Protein AF-A0A0K8VK47-F1 (afdb_monomer_lite)

Secondary structure (DSSP, 8-state):
--SSSSS-S-----EEEEHHHHHHHHHHHHHHHHTSSHHHHHHHHHHHHHHHHHHHHHHTHHHHTPPPTTEEEEEHHHHTSS--HHHHHHHHHTT--STTSEEE---HHHHHTS-HHHHHHHHHHHHHH-PPPEEEGGGTEEEEETTGGG-HHHHTT-SGGGHHHHHHHHHHHHHHHHHHHHHHHHHHHHH-HHHHHHHHHHHHHHHHHHHHT-SSHHHHHHHHHHHHHHHHHHHHHHHHHHHHHS-HHHHHHHHHHHHHHHHHHHHHHHHHHHH--SHHHHHHHHHHHHTHHHHHHHHPPPPHHHHHHTT-HHHHHHHHHSS---EEEEPPP------------

Structure (mmCIF, N/CA/C/O backbone):
data_AF-A0A0K8VK47-F1
#
_entry.id   AF-A0A0K8VK47-F1
#
loop_
_atom_site.group_PDB
_atom_site.id
_atom_site.type_symbol
_atom_site.label_atom_id
_atom_site.label_alt_id
_atom_site.label_comp_id
_atom_site.label_asym_id
_atom_site.label_entity_id
_atom_site.label_seq_id
_atom_site.pdbx_PDB_ins_code
_atom_site.Cartn_x
_atom_site.Cartn_y
_atom_site.Cartn_z
_atom_site.occupancy
_atom_site.B_iso_or_equiv
_atom_site.auth_seq_id
_atom_site.auth_comp_id
_atom_site.auth_asym_id
_atom_site.auth_atom_id
_atom_site.pdbx_PDB_model_num
ATOM 1 N N . MET A 1 1 ? -32.064 -39.130 38.350 1.00 37.22 1 MET A N 1
ATOM 2 C CA . MET A 1 1 ? -31.365 -38.131 39.195 1.00 37.22 1 MET A CA 1
ATOM 3 C C . MET A 1 1 ? -30.585 -37.080 38.383 1.00 37.22 1 MET A C 1
ATOM 5 O O . MET A 1 1 ? -29.965 -36.212 38.970 1.00 37.22 1 MET A O 1
ATOM 9 N N . THR A 1 2 ? -30.674 -37.078 37.047 1.00 37.25 2 THR A N 1
ATOM 10 C CA . THR A 1 2 ? -29.895 -36.197 36.145 1.00 37.25 2 THR A CA 1
ATOM 11 C C . THR A 1 2 ? -30.738 -35.207 35.328 1.00 37.25 2 THR A C 1
ATOM 13 O O . THR A 1 2 ? -30.201 -34.491 34.494 1.00 37.25 2 THR A O 1
ATOM 16 N N . ALA A 1 3 ? -32.045 -35.103 35.591 1.00 32.59 3 ALA A N 1
ATOM 17 C CA . ALA A 1 3 ? -32.931 -34.124 34.942 1.00 32.59 3 ALA A CA 1
ATOM 18 C C . ALA A 1 3 ? -33.285 -32.919 35.838 1.00 32.59 3 ALA A C 1
ATOM 20 O O . ALA A 1 3 ? -33.908 -31.974 35.373 1.00 32.59 3 ALA A O 1
ATOM 21 N N . LYS A 1 4 ? -32.869 -32.932 37.115 1.00 30.83 4 LYS A N 1
ATOM 22 C CA . LYS A 1 4 ? -33.203 -31.897 38.114 1.00 30.83 4 LYS A CA 1
ATOM 23 C C . LYS A 1 4 ? -32.077 -30.885 38.380 1.00 30.83 4 LYS A C 1
ATOM 25 O O . LYS A 1 4 ? -32.244 -30.009 39.207 1.00 30.83 4 LYS A O 1
ATOM 30 N N . LEU A 1 5 ? -30.949 -31.007 37.673 1.00 30.08 5 LEU A N 1
ATOM 31 C CA . LEU A 1 5 ? -29.776 -30.123 37.792 1.00 30.08 5 LEU A CA 1
ATOM 32 C C . LEU A 1 5 ? -29.601 -29.182 36.585 1.00 30.08 5 LEU A C 1
ATOM 34 O O . LEU A 1 5 ? -28.647 -28.417 36.533 1.00 30.08 5 LEU A O 1
ATOM 38 N N . LYS A 1 6 ? -30.516 -29.223 35.603 1.00 30.84 6 LYS A N 1
ATOM 39 C CA . LYS A 1 6 ? -30.483 -28.347 34.415 1.00 30.84 6 LYS A CA 1
ATOM 40 C C . LYS A 1 6 ? -31.515 -27.210 34.460 1.00 30.84 6 LYS A C 1
ATOM 42 O O . LYS A 1 6 ? -31.646 -26.487 33.482 1.00 30.84 6 LYS A O 1
ATOM 47 N N . SER A 1 7 ? -32.227 -27.051 35.580 1.00 29.31 7 SER A N 1
ATOM 48 C CA . SER A 1 7 ? -33.209 -25.976 35.806 1.00 29.31 7 SER A CA 1
ATOM 49 C C . SER A 1 7 ? -32.733 -24.890 36.779 1.00 29.31 7 SER A C 1
ATOM 51 O O . SER A 1 7 ? -33.503 -23.996 37.095 1.00 29.31 7 SER A O 1
ATOM 53 N N . GLU A 1 8 ? -31.481 -24.939 37.243 1.00 32.03 8 GLU A N 1
ATOM 54 C CA . GLU A 1 8 ? -30.874 -23.912 38.112 1.00 32.03 8 GLU A CA 1
ATOM 55 C C . GLU A 1 8 ? -29.821 -23.076 37.362 1.00 32.03 8 GLU A C 1
ATOM 57 O O . GLU A 1 8 ? -28.860 -22.573 37.937 1.00 32.03 8 GLU A O 1
ATOM 62 N N . CYS A 1 9 ? -29.990 -22.902 36.048 1.00 35.06 9 CYS A N 1
ATOM 63 C CA . CYS A 1 9 ? -29.218 -21.922 35.285 1.00 35.06 9 CYS A CA 1
ATOM 64 C C . CYS A 1 9 ? -29.954 -20.573 35.294 1.00 35.06 9 CYS A C 1
ATOM 66 O O . CYS A 1 9 ? -30.546 -20.160 34.308 1.00 35.06 9 CYS A O 1
ATOM 68 N N . ASN A 1 10 ? -29.928 -19.936 36.466 1.00 39.47 10 ASN A N 1
ATOM 69 C CA . ASN A 1 10 ? -29.765 -18.494 36.638 1.00 39.47 10 ASN A CA 1
ATOM 70 C C . ASN A 1 10 ? -30.602 -17.577 35.712 1.00 39.47 10 ASN A C 1
ATOM 72 O O . ASN A 1 10 ? -30.051 -16.776 34.958 1.00 39.47 10 ASN A O 1
ATOM 76 N N . GLU A 1 11 ? -31.930 -17.586 35.849 1.00 42.22 11 GLU A N 1
ATOM 77 C CA . GLU A 1 11 ? -32.687 -16.338 35.676 1.00 42.22 11 GLU A CA 1
ATOM 78 C C . GLU A 1 11 ? -32.302 -15.416 36.845 1.00 42.22 11 GLU A C 1
ATOM 80 O O . GLU A 1 11 ? -32.991 -15.357 37.863 1.00 42.22 11 GLU A O 1
ATOM 85 N N . LYS A 1 12 ? -31.155 -14.722 36.753 1.00 50.94 12 LYS A N 1
ATOM 86 C CA . LYS A 1 12 ? -30.910 -13.563 37.624 1.00 50.94 12 LYS A CA 1
ATOM 87 C C . LYS A 1 12 ? -32.085 -12.615 37.380 1.00 50.94 12 LYS A C 1
ATOM 89 O O . LYS A 1 12 ? -32.238 -12.119 36.263 1.00 50.94 12 LYS A O 1
ATOM 94 N N . ALA A 1 13 ? -32.934 -12.421 38.390 1.00 56.41 13 ALA A N 1
ATOM 95 C CA . ALA A 1 13 ? -34.024 -11.456 38.332 1.00 56.41 13 ALA A CA 1
ATOM 96 C C . ALA A 1 13 ? -33.454 -10.121 37.839 1.00 56.41 13 ALA A C 1
ATOM 98 O O . ALA A 1 13 ? -32.449 -9.650 38.374 1.00 56.41 13 ALA A O 1
ATOM 99 N N . LYS A 1 14 ? -34.034 -9.557 36.774 1.00 68.94 14 LYS A N 1
ATOM 100 C CA . LYS A 1 14 ? -33.509 -8.326 36.186 1.00 68.94 14 LYS A CA 1
ATOM 101 C C . LYS A 1 14 ? -33.600 -7.200 37.210 1.00 68.94 14 LYS A C 1
ATOM 103 O O . LYS A 1 14 ? -34.695 -6.823 37.621 1.00 68.94 14 LYS A O 1
ATOM 108 N N . GLU A 1 15 ? -32.455 -6.678 37.631 1.00 81.94 15 GLU A N 1
ATOM 109 C CA . GLU A 1 15 ? -32.397 -5.573 38.584 1.00 81.94 15 GLU A CA 1
ATOM 110 C C . GLU A 1 15 ? -32.674 -4.253 37.856 1.00 81.94 15 GLU A C 1
ATOM 112 O O . GLU A 1 15 ? -32.084 -3.962 36.811 1.00 81.94 15 GLU A O 1
ATOM 117 N N . SER A 1 16 ? -33.574 -3.430 38.398 1.00 82.25 16 SER A N 1
ATOM 118 C CA . SER A 1 16 ? -33.865 -2.109 37.838 1.00 82.25 16 SER A CA 1
ATOM 119 C C . SER A 1 16 ? -32.803 -1.091 38.259 1.00 82.25 16 SER A C 1
ATOM 121 O O . SER A 1 16 ? -32.572 -0.903 39.455 1.00 82.25 16 SER A O 1
ATOM 123 N N . ILE A 1 17 ? -32.203 -0.384 37.301 1.00 87.94 17 ILE A N 1
ATOM 124 C CA . ILE A 1 17 ? -31.187 0.651 37.550 1.00 87.94 17 ILE A CA 1
ATOM 125 C C . ILE A 1 17 ? -31.488 1.913 36.729 1.00 87.94 17 ILE A C 1
ATOM 127 O O . ILE A 1 17 ? -32.037 1.836 35.627 1.00 87.94 17 ILE A O 1
ATOM 131 N N . SER A 1 18 ? -31.133 3.092 37.251 1.00 90.19 18 SER A N 1
ATOM 132 C CA . SER A 1 18 ? -31.220 4.334 36.475 1.00 90.19 18 SER A CA 1
ATOM 133 C C . SER A 1 18 ? -30.138 4.384 35.389 1.00 90.19 18 SER A C 1
ATOM 135 O O . SER A 1 18 ? -29.037 3.859 35.567 1.00 90.19 18 SER A O 1
ATOM 137 N N . GLU A 1 19 ? -30.435 5.032 34.257 1.00 89.25 19 GLU A N 1
ATOM 138 C CA . GLU A 1 19 ? -29.501 5.143 33.120 1.00 89.25 19 GLU A CA 1
ATOM 139 C C . GLU A 1 19 ? -28.166 5.791 33.529 1.00 89.25 19 GLU A C 1
ATOM 141 O O . GLU A 1 19 ? -27.102 5.331 33.119 1.00 89.25 19 GLU A O 1
ATOM 146 N N . GLU A 1 20 ? -28.219 6.816 34.382 1.00 90.00 20 GLU A N 1
ATOM 147 C CA . GLU A 1 20 ? -27.038 7.521 34.888 1.00 90.00 20 GLU A CA 1
ATOM 148 C C . GLU A 1 20 ? -26.159 6.613 35.758 1.00 90.00 20 GLU A C 1
ATOM 150 O O . GLU A 1 20 ? -24.972 6.463 35.477 1.00 90.00 20 GLU A O 1
ATOM 155 N N . LYS A 1 21 ? -26.752 5.876 36.709 1.00 90.75 21 LYS A N 1
ATOM 156 C CA . LYS A 1 21 ? -26.006 4.925 37.550 1.00 90.75 21 LYS A CA 1
ATOM 157 C C . LYS A 1 21 ? -25.389 3.786 36.741 1.00 90.75 21 LYS A C 1
ATOM 159 O O . LYS A 1 21 ? -24.264 3.381 37.020 1.00 90.75 21 LYS A O 1
ATOM 164 N N . LEU A 1 22 ? -26.099 3.265 35.735 1.00 90.00 22 LEU A N 1
ATOM 165 C CA . LEU A 1 22 ? -25.553 2.226 34.858 1.00 90.00 22 LEU A CA 1
ATOM 166 C C . LEU A 1 22 ? -24.373 2.757 34.037 1.00 90.00 22 LEU A C 1
ATOM 168 O O . LEU A 1 22 ? -23.373 2.063 33.866 1.00 90.00 22 LEU A O 1
ATOM 172 N N . LYS A 1 23 ? -24.472 3.990 33.533 1.00 91.12 23 LYS A N 1
ATOM 173 C CA . LYS A 1 23 ? -23.385 4.642 32.801 1.00 91.12 23 LYS A CA 1
ATOM 174 C C . LYS A 1 23 ? -22.150 4.837 33.684 1.00 91.12 23 LYS A C 1
ATOM 176 O O . LYS A 1 23 ? -21.045 4.544 33.220 1.00 91.12 23 LYS A O 1
ATOM 181 N N . ASP A 1 24 ? -22.333 5.282 34.923 1.00 92.50 24 ASP A N 1
ATOM 182 C CA . ASP A 1 24 ? -21.237 5.476 35.876 1.00 92.50 24 ASP A CA 1
ATOM 183 C C . ASP A 1 24 ? -20.563 4.145 36.213 1.00 92.50 24 ASP A C 1
ATOM 185 O O . ASP A 1 24 ? -19.348 4.024 36.057 1.00 92.50 24 ASP A O 1
ATOM 189 N N . LEU A 1 25 ? -21.355 3.107 36.516 1.00 92.31 25 LEU A N 1
ATOM 190 C CA . LEU A 1 25 ? -20.862 1.747 36.751 1.00 92.31 25 LEU A CA 1
ATOM 191 C C . LEU A 1 25 ? -19.999 1.248 35.583 1.00 92.31 25 LEU A C 1
ATOM 193 O O . LEU A 1 25 ? -18.893 0.750 35.781 1.00 92.31 25 LEU A O 1
ATOM 197 N N . LEU A 1 26 ? -20.488 1.374 34.347 1.00 91.94 26 LEU A N 1
ATOM 198 C CA . LEU A 1 26 ? -19.757 0.914 33.163 1.00 91.94 26 LEU A CA 1
ATOM 199 C C . LEU A 1 26 ? -18.471 1.713 32.926 1.00 91.94 26 LEU A C 1
ATOM 201 O O . LEU A 1 26 ? -17.471 1.145 32.485 1.00 91.94 26 LEU A O 1
ATOM 205 N N . THR A 1 27 ? -18.491 3.016 33.207 1.00 90.62 27 THR A N 1
ATOM 206 C CA . THR A 1 27 ? -17.326 3.890 33.023 1.00 90.62 27 THR A CA 1
ATOM 207 C C . THR A 1 27 ? -16.248 3.583 34.059 1.00 90.62 27 THR A C 1
ATOM 209 O O . THR A 1 27 ? -15.085 3.432 33.692 1.00 90.62 27 THR A O 1
ATOM 212 N N . GLU A 1 28 ? -16.630 3.390 35.321 1.00 91.75 28 GLU A N 1
ATOM 213 C CA . GLU A 1 28 ? -15.715 3.002 36.399 1.00 91.75 28 GLU A CA 1
ATOM 214 C C . GLU A 1 28 ? -15.067 1.636 36.123 1.00 91.75 28 GLU A C 1
ATOM 216 O O . GLU A 1 28 ? -13.851 1.468 36.246 1.00 91.75 28 GLU A O 1
ATOM 221 N N . GLN A 1 29 ? -15.852 0.655 35.666 1.00 90.19 29 GLN A N 1
ATOM 222 C CA . GLN A 1 29 ? -15.312 -0.659 35.309 1.00 90.19 29 GLN A CA 1
ATOM 223 C C . GLN A 1 29 ? -14.392 -0.599 34.095 1.00 90.19 29 GLN A C 1
ATOM 225 O O . GLN A 1 29 ? -13.365 -1.278 34.074 1.00 90.19 29 GLN A O 1
ATOM 230 N N . LEU A 1 30 ? -14.710 0.234 33.101 1.00 89.44 30 LEU A N 1
ATOM 231 C CA . LEU A 1 30 ? -13.816 0.468 31.974 1.00 89.44 30 LEU A CA 1
ATOM 232 C C . LEU A 1 30 ? -12.481 1.063 32.438 1.00 89.44 30 LEU A C 1
ATOM 234 O O . LEU A 1 30 ? -11.434 0.626 31.968 1.00 89.44 30 LEU A O 1
ATOM 238 N N . GLU A 1 31 ? -12.492 2.023 33.364 1.00 88.00 31 GLU A N 1
ATOM 239 C CA . GLU A 1 31 ? -11.256 2.578 33.924 1.00 88.00 31 GLU A CA 1
ATOM 240 C C . GLU A 1 31 ? -10.453 1.524 34.682 1.00 88.00 31 GLU A C 1
ATOM 242 O O . GLU A 1 31 ? -9.241 1.426 34.478 1.00 88.00 31 GLU A O 1
ATOM 247 N N . ARG A 1 32 ? -11.125 0.678 35.474 1.00 88.50 32 ARG A N 1
ATOM 248 C CA . ARG A 1 32 ? -10.498 -0.429 36.204 1.00 88.50 32 ARG A CA 1
ATOM 249 C C . ARG A 1 32 ? -9.840 -1.434 35.260 1.00 88.50 32 ARG A C 1
ATOM 251 O O . ARG A 1 32 ? -8.657 -1.727 35.427 1.00 88.50 32 ARG A O 1
ATOM 258 N N . VAL A 1 33 ? -10.561 -1.920 34.249 1.00 87.75 33 VAL A N 1
ATOM 259 C CA . VAL A 1 33 ? -10.025 -2.843 33.230 1.00 87.75 33 VAL A CA 1
ATOM 260 C C . VAL A 1 33 ? -8.927 -2.166 32.398 1.00 87.75 33 VAL A C 1
ATOM 262 O O . VAL A 1 33 ? -7.946 -2.805 32.026 1.00 87.75 33 VAL A O 1
ATOM 265 N N . GLY A 1 34 ? -9.047 -0.860 32.156 1.00 84.31 34 GLY A N 1
ATOM 266 C CA . GLY A 1 34 ? -8.076 -0.053 31.422 1.00 84.31 34 GLY A CA 1
ATOM 267 C C . GLY A 1 34 ? -6.760 0.203 32.164 1.00 84.31 34 GLY A C 1
ATOM 268 O O . GLY A 1 34 ? -5.800 0.655 31.534 1.00 84.31 34 GLY A O 1
ATOM 269 N N . THR A 1 35 ? -6.676 -0.066 33.475 1.00 84.06 35 THR A N 1
ATOM 270 C CA . THR A 1 35 ? -5.417 0.057 34.238 1.00 84.06 35 THR A CA 1
ATOM 271 C C . THR A 1 35 ? -4.384 -1.004 33.860 1.00 84.06 35 THR A C 1
ATOM 273 O O . THR A 1 35 ? -3.190 -0.763 34.015 1.00 84.06 35 THR A O 1
ATOM 276 N N . GLY A 1 36 ? -4.807 -2.150 33.320 1.00 75.31 36 GLY A N 1
ATOM 277 C CA . GLY A 1 36 ? -3.905 -3.206 32.875 1.00 75.31 36 GLY A CA 1
ATOM 278 C C . GLY A 1 36 ? -4.568 -4.579 32.807 1.00 75.31 36 GLY A C 1
ATOM 279 O O . GLY A 1 36 ? -5.745 -4.752 33.103 1.00 75.31 36 GLY A O 1
ATOM 280 N N . GLY A 1 37 ? -3.787 -5.581 32.405 1.00 84.88 37 GLY A N 1
ATOM 281 C CA . GLY A 1 37 ? -4.235 -6.970 32.293 1.00 84.88 37 GLY A CA 1
ATOM 282 C C . GLY A 1 37 ? -4.386 -7.452 30.851 1.00 84.88 37 GLY A C 1
ATOM 283 O O . GLY A 1 37 ? -4.060 -6.749 29.893 1.00 84.88 37 GLY A O 1
ATOM 284 N N . ALA A 1 38 ? -4.865 -8.688 30.701 1.00 86.00 38 ALA A N 1
ATOM 285 C CA . ALA A 1 38 ? -4.906 -9.381 29.412 1.00 86.00 38 ALA A CA 1
ATOM 286 C C . ALA A 1 38 ? -5.760 -8.657 28.357 1.00 86.00 38 ALA A C 1
ATOM 288 O O . ALA A 1 38 ? -5.416 -8.686 27.181 1.00 86.00 38 ALA A O 1
ATOM 289 N N . PHE A 1 39 ? -6.838 -7.978 28.768 1.00 86.62 39 PHE A N 1
ATOM 290 C CA . PHE A 1 39 ? -7.702 -7.219 27.859 1.00 86.62 39 PHE A CA 1
ATOM 291 C C . PHE A 1 39 ? -6.944 -6.084 27.160 1.00 86.62 39 PHE A C 1
ATOM 293 O O . PHE A 1 39 ? -6.955 -6.000 25.934 1.00 86.62 39 PHE A O 1
ATOM 300 N N . VAL A 1 40 ? -6.243 -5.249 27.932 1.00 89.12 40 VAL A N 1
ATOM 301 C CA . VAL A 1 40 ? -5.514 -4.093 27.400 1.00 89.12 40 VAL A CA 1
ATOM 302 C C . VAL A 1 40 ? -4.363 -4.537 26.501 1.00 89.12 40 VAL A C 1
ATOM 304 O O . VAL A 1 40 ? -4.210 -4.011 25.403 1.00 89.12 40 VAL A O 1
ATOM 307 N N . TRP A 1 41 ? -3.581 -5.530 26.932 1.00 90.44 41 TRP A N 1
ATOM 308 C CA . TRP A 1 41 ? -2.475 -6.050 26.126 1.00 90.44 41 TRP A CA 1
ATOM 309 C C . TRP A 1 41 ? -2.960 -6.736 24.847 1.00 90.44 41 TRP A C 1
ATOM 311 O O . TRP A 1 41 ? -2.386 -6.511 23.785 1.00 90.44 41 TRP A O 1
ATOM 321 N N . SER A 1 42 ? -4.045 -7.513 24.914 1.00 91.50 42 SER A N 1
ATOM 322 C CA . SER A 1 42 ? -4.657 -8.116 23.726 1.00 91.50 42 SER A CA 1
ATOM 323 C C . SER A 1 42 ? -5.119 -7.047 22.734 1.00 91.50 42 SER A C 1
ATOM 325 O O . SER A 1 42 ? -4.777 -7.133 21.556 1.00 91.50 42 SER A O 1
ATOM 327 N N . LEU A 1 43 ? -5.817 -6.009 23.206 1.00 91.69 43 LEU A N 1
ATOM 328 C CA . LEU A 1 43 ? -6.239 -4.888 22.366 1.00 91.69 43 LEU A CA 1
ATOM 329 C C . LEU A 1 43 ? -5.039 -4.150 21.758 1.00 91.69 43 LEU A C 1
ATOM 331 O O . LEU A 1 43 ? -5.061 -3.810 20.578 1.00 91.69 43 LEU A O 1
ATOM 335 N N . PHE A 1 44 ? -3.990 -3.927 22.550 1.00 93.25 44 PHE A N 1
ATOM 336 C CA . PHE A 1 44 ? -2.780 -3.245 22.108 1.00 93.25 44 PHE A CA 1
ATOM 337 C C . PHE A 1 44 ? -2.100 -3.989 20.955 1.00 93.25 44 PHE A C 1
ATOM 339 O O . PHE A 1 44 ? -1.853 -3.384 19.913 1.00 93.25 44 PHE A O 1
ATOM 346 N N . PHE A 1 45 ? -1.865 -5.299 21.086 1.00 93.25 45 PHE A N 1
ATOM 347 C CA . PHE A 1 45 ? -1.256 -6.088 20.010 1.00 93.25 45 PHE A CA 1
ATOM 348 C C . PHE A 1 45 ? -2.147 -6.160 18.764 1.00 93.25 45 PHE A C 1
ATOM 350 O O . PHE A 1 45 ? -1.640 -5.984 17.658 1.00 93.25 45 PHE A O 1
ATOM 357 N N . LEU A 1 46 ? -3.466 -6.306 18.935 1.00 93.75 46 LEU A N 1
ATOM 358 C CA . LEU A 1 46 ? -4.426 -6.257 17.823 1.00 93.75 46 LEU A CA 1
ATOM 359 C C . LEU A 1 46 ? -4.404 -4.908 17.082 1.00 93.75 46 LEU A C 1
ATOM 361 O O . LEU A 1 46 ? -4.595 -4.860 15.872 1.00 93.75 46 LEU A O 1
ATOM 365 N N . CYS A 1 47 ? -4.151 -3.799 17.779 1.00 94.31 47 CYS A N 1
ATOM 366 C CA . CYS A 1 47 ? -4.053 -2.481 17.150 1.00 94.31 47 CYS A CA 1
ATOM 367 C C . CYS A 1 47 ? -2.673 -2.231 16.519 1.00 94.31 47 CYS A C 1
ATOM 369 O O . CYS A 1 47 ? -2.581 -1.595 15.471 1.00 94.31 47 CYS A O 1
ATOM 371 N N . VAL A 1 48 ? -1.600 -2.742 17.126 1.00 94.75 48 VAL A N 1
ATOM 372 C CA . VAL A 1 48 ? -0.219 -2.577 16.644 1.00 94.75 48 VAL A CA 1
ATOM 373 C C . VAL A 1 48 ? 0.038 -3.355 15.357 1.00 94.75 48 VAL A C 1
ATOM 375 O O . VAL A 1 48 ? 0.665 -2.817 14.446 1.00 94.75 48 VAL A O 1
ATOM 378 N N . THR A 1 49 ? -0.459 -4.591 15.243 1.00 93.44 49 THR A N 1
ATOM 379 C CA . THR A 1 49 ? -0.223 -5.436 14.062 1.00 93.44 49 THR A CA 1
ATOM 380 C C . THR A 1 49 ? -0.588 -4.727 12.743 1.00 93.44 49 THR A C 1
ATOM 382 O O . THR A 1 49 ? 0.291 -4.610 11.891 1.00 93.44 49 THR A O 1
ATOM 385 N N . PRO A 1 50 ? -1.796 -4.158 12.562 1.00 94.19 50 PRO A N 1
ATOM 386 C CA . PRO A 1 50 ? -2.155 -3.378 11.372 1.00 94.19 50 PRO A CA 1
ATOM 387 C C . PRO A 1 50 ? -1.239 -2.186 11.088 1.00 94.19 50 PRO A C 1
ATOM 389 O O . PRO A 1 50 ? -1.028 -1.834 9.929 1.00 94.19 50 PRO A O 1
ATOM 392 N N . ASN A 1 51 ? -0.688 -1.553 12.126 1.00 95.44 51 ASN A N 1
ATOM 393 C CA . ASN A 1 51 ? 0.191 -0.406 11.944 1.00 95.44 51 ASN A CA 1
ATOM 394 C C . ASN A 1 51 ? 1.588 -0.812 11.440 1.00 95.44 51 ASN A C 1
ATOM 396 O O . ASN A 1 51 ? 2.164 -0.109 10.611 1.00 95.44 51 ASN A O 1
ATOM 400 N N . ILE A 1 52 ? 2.089 -1.980 11.857 1.00 95.75 52 ILE A N 1
ATOM 401 C CA . ILE A 1 52 ? 3.294 -2.595 11.272 1.00 95.75 52 ILE A CA 1
ATOM 402 C C . ILE A 1 52 ? 3.056 -2.900 9.788 1.00 95.75 52 ILE A C 1
ATOM 404 O O . ILE A 1 52 ? 3.888 -2.549 8.951 1.00 95.75 52 ILE A O 1
ATOM 408 N N . LEU A 1 53 ? 1.901 -3.499 9.461 1.00 94.31 53 LEU A N 1
ATOM 409 C CA . LEU A 1 53 ? 1.513 -3.804 8.078 1.00 94.31 53 LEU A CA 1
ATOM 410 C C . LEU A 1 53 ? 1.476 -2.534 7.215 1.00 94.31 53 LEU A C 1
ATOM 412 O O . LEU A 1 53 ? 2.057 -2.484 6.131 1.00 94.31 53 LEU A O 1
ATOM 416 N N . ASN A 1 54 ? 0.855 -1.471 7.735 1.00 94.44 54 ASN A N 1
ATOM 417 C CA . ASN A 1 54 ? 0.860 -0.149 7.115 1.00 94.44 54 ASN A CA 1
ATOM 418 C C . ASN A 1 54 ? 2.278 0.361 6.841 1.00 94.44 54 ASN A C 1
ATOM 420 O O . ASN A 1 54 ? 2.521 0.865 5.746 1.00 94.44 54 ASN A O 1
ATOM 424 N N . GLY A 1 55 ? 3.188 0.208 7.806 1.00 93.56 55 GLY A N 1
ATOM 425 C CA . GLY A 1 55 ? 4.586 0.617 7.698 1.00 93.56 55 GLY A CA 1
ATOM 426 C C . GLY A 1 55 ? 5.255 0.105 6.429 1.00 93.56 55 GLY A C 1
ATOM 427 O O . GLY A 1 55 ? 5.728 0.902 5.620 1.00 93.56 55 GLY A O 1
ATOM 428 N N . PHE A 1 56 ? 5.259 -1.211 6.210 1.00 93.12 56 PHE A N 1
ATOM 429 C CA . PHE A 1 56 ? 5.937 -1.759 5.035 1.00 93.12 56 PHE A CA 1
ATOM 430 C C . PHE A 1 56 ? 5.206 -1.487 3.715 1.00 93.12 56 PHE A C 1
ATOM 432 O O . PHE A 1 56 ? 5.853 -1.215 2.709 1.00 93.12 56 PHE A O 1
ATOM 439 N N . HIS A 1 57 ? 3.871 -1.526 3.681 1.00 92.31 57 HIS A N 1
ATOM 440 C CA . HIS A 1 57 ? 3.118 -1.398 2.421 1.00 92.31 57 HIS A CA 1
ATOM 441 C C . HIS A 1 57 ? 3.158 0.026 1.886 1.00 92.31 57 HIS A C 1
ATOM 443 O O . HIS A 1 57 ? 3.451 0.247 0.711 1.00 92.31 57 HIS A O 1
ATOM 449 N N . VAL A 1 58 ? 2.909 1.001 2.764 1.00 91.88 58 VAL A N 1
ATOM 450 C CA . VAL A 1 58 ? 2.895 2.423 2.402 1.00 91.88 58 VAL A CA 1
ATOM 451 C C . VAL A 1 58 ? 4.292 2.883 1.997 1.00 91.88 58 VAL A C 1
ATOM 453 O O . VAL A 1 58 ? 4.431 3.637 1.035 1.00 91.88 58 VAL A O 1
ATOM 456 N N . SER A 1 59 ? 5.327 2.402 2.688 1.00 91.44 59 SER A N 1
ATOM 457 C CA . SER A 1 59 ? 6.714 2.759 2.388 1.00 91.44 59 SER A CA 1
ATOM 458 C C . SER A 1 59 ? 7.353 1.910 1.285 1.00 91.44 59 SER A C 1
ATOM 460 O O . SER A 1 59 ? 8.421 2.279 0.813 1.00 91.44 59 SER A O 1
ATOM 462 N N . SER A 1 60 ? 6.709 0.842 0.798 1.00 92.06 60 SER A N 1
ATOM 463 C CA . SER A 1 60 ? 7.261 -0.044 -0.247 1.00 92.06 60 SER A CA 1
ATOM 464 C C . SER A 1 60 ? 7.745 0.695 -1.500 1.00 92.06 60 SER A C 1
ATOM 466 O O . SER A 1 60 ? 8.725 0.294 -2.122 1.00 92.06 60 SER A O 1
ATOM 468 N N . TYR A 1 61 ? 7.119 1.829 -1.836 1.00 87.94 61 TYR A N 1
ATOM 469 C CA . TYR A 1 61 ? 7.537 2.702 -2.934 1.00 87.94 61 TYR A CA 1
ATOM 470 C C . TYR A 1 61 ? 9.018 3.094 -2.893 1.00 87.94 61 TYR A C 1
ATOM 472 O O . TYR A 1 61 ? 9.641 3.180 -3.948 1.00 87.94 61 TYR A O 1
ATOM 480 N N . THR A 1 62 ? 9.574 3.354 -1.705 1.00 86.75 62 THR A N 1
ATOM 481 C CA . THR A 1 62 ? 10.934 3.896 -1.593 1.00 86.75 62 THR A CA 1
ATOM 482 C C . THR A 1 62 ? 11.991 2.902 -2.050 1.00 86.75 62 THR A C 1
ATOM 484 O O . THR A 1 62 ? 13.028 3.329 -2.537 1.00 86.75 62 THR A O 1
ATOM 487 N N . LEU A 1 63 ? 11.721 1.601 -1.908 1.00 88.00 63 LEU A N 1
ATOM 488 C CA . LEU A 1 63 ? 12.620 0.543 -2.365 1.00 88.00 63 LEU A CA 1
ATOM 489 C C . LEU A 1 63 ? 12.268 0.075 -3.772 1.00 88.00 63 LEU A C 1
ATOM 491 O O . LEU A 1 63 ? 13.154 -0.090 -4.587 1.00 88.00 63 LEU A O 1
ATOM 495 N N . LEU A 1 64 ? 10.981 -0.095 -4.078 1.00 89.62 64 LEU A N 1
ATOM 496 C CA . LEU A 1 64 ? 10.544 -0.716 -5.335 1.00 89.62 64 LEU A CA 1
ATOM 497 C C . LEU A 1 64 ? 10.495 0.238 -6.524 1.00 89.62 64 LEU A C 1
ATOM 499 O O . LEU A 1 64 ? 10.285 -0.191 -7.651 1.00 89.62 64 LEU A O 1
ATOM 503 N N . GLY A 1 65 ? 10.576 1.537 -6.262 1.00 89.19 65 GLY A N 1
ATOM 504 C CA . GLY A 1 65 ? 10.548 2.560 -7.288 1.00 89.19 65 GLY A CA 1
ATOM 505 C C . GLY A 1 65 ? 11.909 3.172 -7.505 1.00 89.19 65 GLY A C 1
ATOM 506 O O . GLY A 1 65 ? 11.939 4.376 -7.687 1.00 89.19 65 GLY A O 1
ATOM 507 N N . HIS A 1 66 ? 13.024 2.452 -7.390 1.00 88.25 66 HIS A N 1
ATOM 508 C CA . HIS A 1 66 ? 14.333 3.009 -7.749 1.00 88.25 66 HIS A CA 1
ATOM 509 C C . HIS A 1 66 ? 14.506 3.059 -9.275 1.00 88.25 66 HIS A C 1
ATOM 511 O O . HIS A 1 66 ? 13.814 2.350 -10.009 1.00 88.25 66 HIS A O 1
ATOM 517 N N . LEU A 1 67 ? 15.393 3.935 -9.751 1.00 86.00 67 LEU A N 1
ATOM 518 C CA . LEU A 1 67 ? 15.798 3.927 -11.156 1.00 86.00 67 LEU A CA 1
ATOM 519 C C . LEU A 1 67 ? 16.814 2.783 -11.347 1.00 86.00 67 LEU A C 1
ATOM 521 O O . LEU A 1 67 ? 17.675 2.631 -10.475 1.00 86.00 67 LEU A O 1
ATOM 525 N N . PRO A 1 68 ? 16.717 1.970 -12.411 1.00 83.75 68 PRO A N 1
ATOM 526 C CA . PRO A 1 68 ? 17.758 1.001 -12.749 1.00 83.75 68 PRO A CA 1
ATOM 527 C C . PRO A 1 68 ? 19.093 1.712 -13.011 1.00 83.75 68 PRO A C 1
ATOM 529 O O . PRO A 1 68 ? 19.101 2.758 -13.656 1.00 83.75 68 PRO A O 1
ATOM 532 N N . GLU A 1 69 ? 20.203 1.155 -12.524 1.00 77.88 69 GLU A N 1
ATOM 533 C CA . GLU A 1 69 ? 21.537 1.757 -12.701 1.00 77.88 69 GLU A CA 1
ATOM 534 C C . GLU A 1 69 ? 22.025 1.651 -14.157 1.00 77.88 69 GLU A C 1
ATOM 536 O O . GLU A 1 69 ? 22.535 2.620 -14.711 1.00 77.88 69 GLU A O 1
ATOM 541 N N . ASP A 1 70 ? 21.769 0.517 -14.814 1.00 80.81 70 ASP A N 1
ATOM 542 C CA . ASP A 1 70 ? 22.142 0.260 -16.209 1.00 80.81 70 ASP A CA 1
ATOM 543 C C . ASP A 1 70 ? 20.933 0.336 -17.152 1.00 80.81 70 ASP A C 1
ATOM 545 O O . ASP A 1 70 ? 20.534 -0.645 -17.786 1.00 80.81 70 ASP A O 1
ATOM 549 N N . GLN A 1 71 ? 20.322 1.517 -17.242 1.00 87.12 71 GLN A N 1
ATOM 550 C CA . GLN A 1 71 ? 19.327 1.790 -18.281 1.00 87.12 71 GLN A CA 1
ATOM 551 C C . GLN A 1 71 ? 20.016 2.215 -19.591 1.00 87.12 71 GLN A C 1
ATOM 553 O O . GLN A 1 71 ? 20.927 3.048 -19.603 1.00 87.12 71 GLN A O 1
ATOM 558 N N . TRP A 1 72 ? 19.584 1.649 -20.716 1.00 89.06 72 TRP A N 1
ATOM 559 C CA . TRP A 1 72 ? 20.103 1.994 -22.041 1.00 89.06 72 TRP A CA 1
ATOM 560 C C . TRP A 1 72 ? 19.021 1.869 -23.116 1.00 89.06 72 TRP A C 1
ATOM 562 O O . TRP A 1 72 ? 17.942 1.325 -22.874 1.00 89.06 72 TRP A O 1
ATOM 572 N N . CYS A 1 73 ? 19.293 2.416 -24.301 1.00 90.75 73 CYS A N 1
ATOM 573 C CA . CYS A 1 73 ? 18.344 2.390 -25.410 1.00 90.75 73 CYS A CA 1
ATOM 574 C C . CYS A 1 73 ? 18.700 1.292 -26.410 1.00 90.75 73 CYS A C 1
ATOM 576 O O . CYS A 1 73 ? 19.716 1.376 -27.106 1.00 90.75 73 CYS A O 1
ATOM 578 N N . ALA A 1 74 ? 17.844 0.284 -26.517 1.00 90.25 74 ALA A N 1
ATOM 579 C CA . ALA A 1 74 ? 18.002 -0.809 -27.452 1.00 90.25 74 ALA A CA 1
ATOM 580 C C . ALA A 1 74 ? 17.298 -0.490 -28.775 1.00 90.25 74 ALA A C 1
ATOM 582 O O . ALA A 1 74 ? 16.078 -0.599 -28.905 1.00 90.25 74 ALA A O 1
ATOM 583 N N . VAL A 1 75 ? 18.091 -0.107 -29.773 1.00 92.25 75 VAL A N 1
ATOM 584 C CA . VAL A 1 75 ? 17.614 0.229 -31.120 1.00 92.25 75 VAL A CA 1
ATOM 585 C C . VAL A 1 75 ? 17.160 -1.035 -31.849 1.00 92.25 75 VAL A C 1
ATOM 587 O O . VAL A 1 75 ? 17.936 -1.985 -31.988 1.00 92.25 75 VAL A O 1
ATOM 590 N N . GLY A 1 76 ? 15.924 -1.047 -32.356 1.00 88.25 76 GLY A N 1
ATOM 591 C CA . GLY A 1 76 ? 15.306 -2.245 -32.943 1.00 88.25 76 GLY A CA 1
ATOM 592 C C . GLY A 1 76 ? 16.116 -2.844 -34.097 1.00 88.25 76 GLY A C 1
ATOM 593 O O . GLY A 1 76 ? 16.339 -4.052 -34.148 1.00 88.25 76 GLY A O 1
ATOM 594 N N . ASN A 1 77 ? 16.648 -1.992 -34.973 1.00 89.44 77 ASN A N 1
ATOM 595 C CA . ASN A 1 77 ? 17.469 -2.411 -36.110 1.00 89.44 77 ASN A CA 1
ATOM 596 C C . ASN A 1 77 ? 18.823 -2.997 -35.697 1.00 89.44 77 ASN A C 1
ATOM 598 O O . ASN A 1 77 ? 19.368 -3.822 -36.418 1.00 89.44 77 ASN A O 1
ATOM 602 N N . LEU A 1 78 ? 19.372 -2.591 -34.550 1.00 88.69 78 LEU A N 1
ATOM 603 C CA . LEU A 1 78 ? 20.622 -3.157 -34.047 1.00 88.69 78 LEU A CA 1
ATOM 604 C C . LEU A 1 78 ? 20.383 -4.488 -33.321 1.00 88.69 78 LEU A C 1
ATOM 606 O O . LEU A 1 78 ? 21.257 -5.351 -33.364 1.00 88.69 78 LEU A O 1
ATOM 610 N N . LYS A 1 79 ? 19.192 -4.710 -32.740 1.00 87.00 79 LYS A N 1
ATOM 611 C CA . LYS A 1 79 ? 18.819 -5.995 -32.112 1.00 87.00 79 LYS A CA 1
ATOM 612 C C . LYS A 1 79 ? 18.823 -7.174 -33.095 1.00 87.00 79 LYS A C 1
ATOM 614 O O . LYS A 1 79 ? 19.004 -8.306 -32.660 1.00 87.00 79 LYS A O 1
ATOM 619 N N . SER A 1 80 ? 18.616 -6.939 -34.393 1.00 85.06 80 SER A N 1
ATOM 620 C CA . SER A 1 80 ? 18.628 -7.998 -35.417 1.00 85.06 80 SER A CA 1
ATOM 621 C C . SER A 1 80 ? 20.036 -8.405 -35.873 1.00 85.06 80 SER A C 1
ATOM 623 O O . SER A 1 80 ? 20.179 -9.359 -36.638 1.00 85.06 80 SER A O 1
ATOM 625 N N . THR A 1 81 ? 21.074 -7.703 -35.414 1.00 89.56 81 THR A N 1
ATOM 626 C CA . THR A 1 81 ? 22.474 -7.989 -35.754 1.00 89.56 81 THR A CA 1
ATOM 627 C C . THR A 1 81 ? 23.087 -9.037 -34.819 1.00 89.56 81 THR A C 1
ATOM 629 O O . THR A 1 81 ? 22.642 -9.221 -33.690 1.00 89.56 81 THR A O 1
ATOM 632 N N . ASN A 1 82 ? 24.180 -9.679 -35.250 1.00 90.25 82 ASN A N 1
ATOM 633 C CA . ASN A 1 82 ? 24.983 -10.585 -34.408 1.00 90.25 82 ASN A CA 1
ATOM 634 C C . ASN A 1 82 ? 25.953 -9.841 -33.459 1.00 90.25 82 ASN A C 1
ATOM 636 O O . ASN A 1 82 ? 26.947 -10.418 -33.015 1.00 90.25 82 ASN A O 1
ATOM 640 N N . TRP A 1 83 ? 25.728 -8.552 -33.190 1.00 91.25 83 TRP A N 1
ATOM 641 C CA . TRP A 1 83 ? 26.598 -7.746 -32.329 1.00 91.25 83 TRP A CA 1
ATOM 642 C C . TRP A 1 83 ? 26.279 -7.965 -30.848 1.00 91.25 83 TRP A C 1
ATOM 644 O O . TRP A 1 83 ? 25.141 -8.262 -30.481 1.00 91.25 83 TRP A O 1
ATOM 654 N N . THR A 1 84 ? 27.273 -7.775 -29.979 1.00 92.25 84 THR A N 1
ATOM 655 C CA . THR A 1 84 ? 27.055 -7.807 -28.526 1.00 92.25 84 THR A CA 1
ATOM 656 C C . THR A 1 84 ? 26.281 -6.572 -28.056 1.00 92.25 84 THR A C 1
ATOM 658 O O . THR A 1 84 ? 26.301 -5.523 -28.700 1.00 92.25 84 THR A O 1
ATOM 661 N N . VAL A 1 85 ? 25.624 -6.662 -26.897 1.00 89.06 85 VAL A N 1
ATOM 662 C CA . VAL A 1 85 ? 24.892 -5.526 -26.300 1.00 89.06 85 VAL A CA 1
ATOM 663 C C . VAL A 1 85 ? 25.803 -4.309 -26.100 1.00 89.06 85 VAL A C 1
ATOM 665 O O . VAL A 1 85 ? 25.413 -3.182 -26.395 1.00 89.06 85 VAL A O 1
ATOM 668 N N . GLU A 1 86 ? 27.048 -4.529 -25.677 1.00 88.88 86 GLU A N 1
ATOM 669 C CA . GLU A 1 86 ? 28.043 -3.463 -25.529 1.00 88.88 86 GLU A CA 1
ATOM 670 C C . GLU A 1 86 ? 28.395 -2.807 -26.868 1.00 88.88 86 GLU A C 1
ATOM 672 O O . GLU A 1 86 ? 28.491 -1.584 -26.946 1.00 88.88 86 GLU A O 1
ATOM 677 N N . GLN A 1 87 ? 28.531 -3.598 -27.937 1.00 91.75 87 GLN A N 1
ATOM 678 C CA . GLN A 1 87 ? 28.772 -3.086 -29.288 1.00 91.75 87 GLN A CA 1
ATOM 679 C C . GLN A 1 87 ? 27.591 -2.247 -29.788 1.00 91.75 87 GLN A C 1
ATOM 681 O O . GLN A 1 87 ? 27.792 -1.153 -30.315 1.00 91.75 87 GLN A O 1
ATOM 686 N N . GLN A 1 88 ? 26.359 -2.718 -29.575 1.00 90.44 88 GLN A N 1
ATOM 687 C CA . GLN A 1 88 ? 25.144 -1.978 -29.926 1.00 90.44 88 GLN A CA 1
ATOM 688 C C . GLN A 1 88 ? 25.063 -0.647 -29.160 1.00 90.44 88 GLN A C 1
ATOM 690 O O . GLN A 1 88 ? 24.831 0.403 -29.767 1.00 90.44 88 GLN A O 1
ATOM 695 N N . ARG A 1 89 ? 25.330 -0.671 -27.845 1.00 88.94 89 ARG A N 1
ATOM 696 C CA . ARG A 1 89 ? 25.365 0.523 -26.986 1.00 88.94 89 ARG A CA 1
ATOM 697 C C . ARG A 1 89 ? 26.465 1.495 -27.411 1.00 88.94 89 ARG A C 1
ATOM 699 O O . ARG A 1 89 ? 26.222 2.697 -27.442 1.00 88.94 89 ARG A O 1
ATOM 706 N N . ASN A 1 90 ? 27.641 0.997 -27.790 1.00 90.81 90 ASN A N 1
ATOM 707 C CA . ASN A 1 90 ? 28.742 1.833 -28.265 1.00 90.81 90 ASN A CA 1
ATOM 708 C C . ASN A 1 90 ? 28.361 2.593 -29.547 1.00 90.81 90 ASN A C 1
ATOM 710 O O . ASN A 1 90 ? 28.572 3.799 -29.638 1.00 90.81 90 ASN A O 1
ATOM 714 N N . ILE A 1 91 ? 27.718 1.929 -30.511 1.00 90.94 91 ILE A N 1
ATOM 715 C CA . ILE A 1 91 ? 27.271 2.583 -31.751 1.00 90.94 91 ILE A CA 1
ATOM 716 C C . ILE A 1 91 ? 26.171 3.617 -31.480 1.00 90.94 91 ILE A C 1
ATOM 718 O O . ILE A 1 91 ? 26.244 4.741 -31.977 1.00 90.94 91 ILE A O 1
ATOM 722 N N . ALA A 1 92 ? 25.156 3.265 -30.688 1.00 88.44 92 ALA A N 1
ATOM 723 C CA . ALA A 1 92 ? 23.999 4.134 -30.477 1.00 88.44 92 ALA A CA 1
ATOM 724 C C . ALA A 1 92 ? 24.259 5.289 -29.490 1.00 88.44 92 ALA A C 1
ATOM 726 O O . ALA A 1 92 ? 23.669 6.359 -29.647 1.00 88.44 92 ALA A O 1
ATOM 727 N N . GLN A 1 93 ? 25.110 5.075 -28.478 1.00 86.81 93 GLN A N 1
ATOM 728 C CA . GLN A 1 93 ? 25.209 5.933 -27.286 1.00 86.81 93 GLN A CA 1
ATOM 729 C C . GLN A 1 93 ? 26.636 6.371 -26.919 1.00 86.81 93 GLN A C 1
ATOM 731 O O . GLN A 1 93 ? 26.847 6.930 -25.843 1.00 86.81 93 GLN A O 1
ATOM 736 N N . SER A 1 94 ? 27.632 6.159 -27.786 1.00 85.25 94 SER A N 1
ATOM 737 C CA . SER A 1 94 ? 29.006 6.608 -27.515 1.00 85.25 94 SER A CA 1
ATOM 738 C C . SER A 1 94 ? 29.069 8.111 -27.200 1.00 85.25 94 SER A C 1
ATOM 740 O O . SER A 1 94 ? 28.549 8.943 -27.949 1.00 85.25 94 SER A O 1
ATOM 742 N N . ASN A 1 95 ? 29.751 8.448 -26.098 1.00 82.50 95 ASN A N 1
ATOM 743 C CA . ASN A 1 95 ? 29.970 9.807 -25.585 1.00 82.50 95 ASN A CA 1
ATOM 744 C C . ASN A 1 95 ? 28.696 10.604 -25.231 1.00 82.50 95 ASN A C 1
ATOM 746 O O . ASN A 1 95 ? 28.757 11.833 -25.141 1.00 82.50 95 ASN A O 1
ATOM 750 N N . LEU A 1 96 ? 27.557 9.936 -25.020 1.00 84.06 96 LEU A N 1
ATOM 751 C CA . LEU A 1 96 ? 26.333 10.558 -24.510 1.00 84.06 96 LEU A CA 1
ATOM 752 C C . LEU A 1 96 ? 26.261 10.435 -22.981 1.00 84.06 96 LEU A C 1
ATOM 754 O O . LEU A 1 96 ? 26.338 9.340 -22.433 1.00 84.06 96 LEU A O 1
ATOM 758 N N . ASN A 1 97 ? 26.051 11.564 -22.297 1.00 77.94 97 ASN A N 1
ATOM 759 C CA . ASN A 1 97 ? 25.860 11.634 -20.839 1.00 77.94 97 ASN A CA 1
ATOM 760 C C . ASN A 1 97 ? 24.369 11.691 -20.461 1.00 77.94 97 ASN A C 1
ATOM 762 O O . ASN A 1 97 ? 23.977 12.428 -19.559 1.00 77.94 97 ASN A O 1
ATOM 766 N N . THR A 1 98 ? 23.516 10.991 -21.208 1.00 76.81 98 THR A N 1
ATOM 767 C CA . THR A 1 98 ? 22.054 11.058 -21.051 1.00 76.81 98 THR A CA 1
ATOM 768 C C . THR A 1 98 ? 21.462 9.827 -20.375 1.00 76.81 98 THR A C 1
ATOM 770 O O . THR A 1 98 ? 20.257 9.610 -20.485 1.00 76.81 98 THR A O 1
ATOM 773 N N . ASP A 1 99 ? 22.288 9.023 -19.692 1.00 77.62 99 ASP A N 1
ATOM 774 C CA . ASP A 1 99 ? 21.886 7.818 -18.954 1.00 77.62 99 ASP A CA 1
ATOM 775 C C . ASP A 1 99 ? 20.873 6.973 -19.738 1.00 77.62 99 ASP A C 1
ATOM 777 O O . ASP A 1 99 ? 19.806 6.649 -19.239 1.00 77.62 99 ASP A O 1
ATOM 781 N N . GLY A 1 100 ? 21.124 6.702 -21.020 1.00 83.19 100 GLY A N 1
ATOM 782 C CA . GLY A 1 100 ? 20.237 5.853 -21.816 1.00 83.19 100 GLY A CA 1
ATOM 783 C C . GLY A 1 100 ? 19.024 6.541 -22.467 1.00 83.19 100 GLY A C 1
ATOM 784 O O . GLY A 1 100 ? 18.332 5.895 -23.252 1.00 83.19 100 GLY A O 1
ATOM 785 N N . CYS A 1 101 ? 18.754 7.822 -22.195 1.00 88.69 101 CYS A N 1
ATOM 786 C CA . CYS A 1 101 ? 17.531 8.498 -22.648 1.00 88.69 101 CYS A CA 1
ATOM 787 C C . CYS A 1 101 ? 17.539 8.961 -24.106 1.00 88.69 101 CYS A C 1
ATOM 789 O O . CYS A 1 101 ? 16.473 9.032 -24.727 1.00 88.69 101 CYS A O 1
ATOM 791 N N . THR A 1 102 ? 18.714 9.278 -24.644 1.00 90.81 102 THR A N 1
ATOM 792 C CA . THR A 1 102 ? 18.881 9.705 -26.035 1.00 90.81 102 THR A CA 1
ATOM 793 C C . THR A 1 102 ? 19.858 8.799 -26.771 1.00 90.81 102 THR A C 1
ATOM 795 O O . THR A 1 102 ? 20.660 8.078 -26.168 1.00 90.81 102 THR A O 1
ATOM 798 N N . ILE A 1 103 ? 19.745 8.815 -28.093 1.00 92.00 103 ILE A N 1
ATOM 799 C CA . ILE A 1 103 ? 20.618 8.111 -29.030 1.00 92.00 103 ILE A CA 1
ATOM 800 C C . ILE A 1 103 ? 20.997 9.060 -30.165 1.00 92.00 103 ILE A C 1
ATOM 802 O O . ILE A 1 103 ? 20.296 10.040 -30.440 1.00 92.00 103 ILE A O 1
ATOM 806 N N . TRP A 1 104 ? 22.103 8.762 -30.837 1.00 91.19 104 TRP A N 1
ATOM 807 C CA . TRP A 1 104 ? 22.486 9.475 -32.050 1.00 91.19 104 TRP A CA 1
ATOM 808 C C . TRP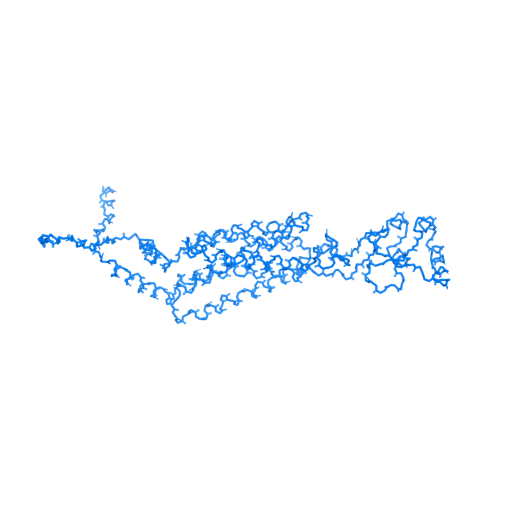 A 1 104 ? 21.570 9.115 -33.218 1.00 91.19 104 TRP A C 1
ATOM 810 O O . TRP A 1 104 ? 21.330 7.942 -33.486 1.00 91.19 104 TRP A O 1
ATOM 820 N N . GLN A 1 105 ? 21.110 10.113 -33.967 1.00 90.94 105 GLN A N 1
ATOM 821 C CA . GLN A 1 105 ? 20.324 9.884 -35.172 1.00 90.94 105 GLN A CA 1
ATOM 822 C C . GLN A 1 105 ? 21.216 9.378 -36.317 1.00 90.94 105 GLN A C 1
ATOM 824 O O . GLN A 1 105 ? 21.792 10.162 -37.073 1.00 90.94 105 GLN A O 1
ATOM 829 N N . TYR A 1 106 ? 21.308 8.056 -36.450 1.00 90.50 106 TYR A N 1
ATOM 830 C CA . TYR A 1 106 ? 21.977 7.373 -37.556 1.00 90.50 106 TYR A CA 1
ATOM 831 C C . TYR A 1 106 ? 20.980 6.645 -38.463 1.00 90.50 106 TYR A C 1
ATOM 833 O O . TYR A 1 106 ? 19.852 6.353 -38.075 1.00 90.50 106 TYR A O 1
ATOM 841 N N . ASP A 1 107 ? 21.424 6.288 -39.670 1.00 90.56 107 ASP A N 1
ATOM 842 C CA . ASP A 1 107 ? 20.710 5.342 -40.535 1.00 90.56 107 ASP A CA 1
ATOM 843 C C . ASP A 1 107 ? 20.954 3.908 -40.031 1.00 90.56 107 ASP A C 1
ATOM 845 O O . ASP A 1 107 ? 21.817 3.173 -40.521 1.00 90.56 107 ASP A O 1
ATOM 849 N N . TYR A 1 108 ? 20.226 3.527 -38.979 1.00 91.12 108 TYR A N 1
ATOM 850 C CA . TYR A 1 108 ? 20.337 2.207 -38.364 1.00 91.12 108 TYR A CA 1
ATOM 851 C C . TYR A 1 108 ? 20.068 1.025 -39.312 1.00 91.12 108 TYR A C 1
ATOM 853 O O . TYR A 1 108 ? 20.780 0.030 -39.184 1.00 91.12 108 TYR A O 1
ATOM 861 N N . PRO A 1 109 ? 19.116 1.075 -40.272 1.00 91.44 109 PRO A N 1
ATOM 862 C CA . PRO A 1 109 ? 18.990 0.038 -41.300 1.00 91.44 109 PRO A CA 1
ATOM 863 C C . PRO A 1 109 ? 20.290 -0.210 -42.069 1.00 91.44 109 PRO A C 1
ATOM 865 O O . PRO A 1 109 ? 20.673 -1.359 -42.290 1.00 91.44 109 PRO A O 1
ATOM 868 N N . LYS A 1 110 ? 20.993 0.862 -42.448 1.00 91.75 110 LYS A N 1
ATOM 869 C CA . LYS A 1 110 ? 22.271 0.757 -43.152 1.00 91.75 110 LYS A CA 1
ATOM 870 C C . LYS A 1 110 ? 23.372 0.186 -42.261 1.00 91.75 110 LYS A C 1
ATOM 872 O O . LYS A 1 110 ? 24.148 -0.643 -42.726 1.00 91.75 110 LYS A O 1
ATOM 877 N N . LEU A 1 111 ? 23.421 0.597 -40.994 1.00 91.38 111 LEU A N 1
ATOM 878 C CA . LEU A 1 111 ? 24.386 0.076 -40.019 1.00 91.38 111 LEU A CA 1
ATOM 879 C C . LEU A 1 111 ? 24.170 -1.412 -39.727 1.00 91.38 111 LEU A C 1
ATOM 881 O O . LEU A 1 111 ? 25.138 -2.157 -39.625 1.00 91.38 111 LEU A O 1
ATOM 885 N N . ALA A 1 112 ? 22.915 -1.855 -39.652 1.00 91.06 112 ALA A N 1
ATOM 886 C CA . ALA A 1 112 ? 22.568 -3.248 -39.385 1.00 91.06 112 ALA A CA 1
ATOM 887 C C . ALA A 1 112 ? 22.988 -4.213 -40.510 1.00 91.06 112 ALA A C 1
ATOM 889 O O . ALA A 1 112 ? 23.141 -5.409 -40.272 1.00 91.06 112 ALA A O 1
ATOM 890 N N . ALA A 1 113 ? 23.187 -3.704 -41.731 1.00 92.12 113 ALA A N 1
ATOM 891 C CA . ALA A 1 113 ? 23.663 -4.485 -42.873 1.00 92.12 113 ALA A CA 1
ATOM 892 C C . ALA A 1 113 ? 25.199 -4.619 -42.937 1.00 92.12 113 ALA A C 1
ATOM 894 O O . ALA A 1 113 ? 25.706 -5.369 -43.771 1.00 92.12 113 ALA A O 1
ATOM 895 N N . MET A 1 114 ? 25.936 -3.885 -42.098 1.00 92.25 114 MET A N 1
ATOM 896 C CA . MET A 1 114 ? 27.402 -3.851 -42.076 1.00 92.25 114 MET A CA 1
ATOM 897 C C . MET A 1 114 ? 27.975 -4.724 -40.954 1.00 92.25 114 MET A C 1
ATOM 899 O O . MET A 1 114 ? 27.277 -5.133 -40.022 1.00 92.25 114 MET A O 1
ATOM 903 N N . THR A 1 115 ? 29.278 -4.993 -41.009 1.00 93.06 115 THR A N 1
ATOM 904 C CA . THR A 1 115 ? 30.006 -5.536 -39.853 1.00 93.06 115 THR A CA 1
ATOM 905 C C . THR A 1 115 ? 30.198 -4.464 -38.773 1.00 93.06 115 THR A C 1
ATOM 907 O O . THR A 1 115 ? 30.136 -3.265 -39.046 1.00 93.06 115 THR A O 1
ATOM 910 N N . TYR A 1 116 ? 30.451 -4.884 -37.529 1.00 92.38 116 TYR A N 1
ATOM 911 C CA . TYR A 1 116 ? 30.648 -3.950 -36.413 1.00 92.38 116 TYR A CA 1
ATOM 912 C C . TYR A 1 116 ? 31.802 -2.961 -36.663 1.00 92.38 116 TYR A C 1
ATOM 914 O O . TYR A 1 116 ? 31.678 -1.776 -36.365 1.00 92.38 116 TYR A O 1
ATOM 922 N N . GLU A 1 117 ? 32.911 -3.426 -37.244 1.00 93.12 117 GLU A N 1
ATOM 923 C CA . GLU A 1 117 ? 34.081 -2.585 -37.531 1.00 93.12 117 GLU A CA 1
ATOM 924 C C . GLU A 1 117 ? 33.777 -1.523 -38.598 1.00 93.12 117 GLU A C 1
ATOM 926 O O . GLU A 1 117 ? 34.135 -0.354 -38.436 1.00 93.12 117 GLU A O 1
ATOM 931 N N . GLU A 1 118 ? 33.055 -1.903 -39.657 1.00 92.88 118 GLU A N 1
ATOM 932 C CA . GLU A 1 118 ? 32.599 -0.981 -40.704 1.00 92.88 118 GLU A CA 1
ATOM 933 C C . GLU A 1 118 ? 31.623 0.062 -40.149 1.00 92.88 118 GLU A C 1
ATOM 935 O O . GLU A 1 118 ? 31.754 1.255 -40.440 1.00 92.88 118 GLU A O 1
ATOM 940 N N . ALA A 1 119 ? 30.677 -0.372 -39.312 1.00 92.56 119 ALA A N 1
ATOM 941 C CA . ALA A 1 119 ? 29.726 0.507 -38.646 1.00 92.56 119 ALA A CA 1
ATOM 942 C C . ALA A 1 119 ? 30.433 1.513 -37.727 1.00 92.56 119 ALA A C 1
ATOM 944 O O . ALA A 1 119 ? 30.144 2.707 -37.793 1.00 92.56 119 ALA A O 1
ATOM 945 N N . LEU A 1 120 ? 31.406 1.058 -36.929 1.00 92.75 120 LEU A N 1
ATOM 946 C CA . LEU A 1 120 ? 32.186 1.914 -36.036 1.00 92.75 120 LEU A CA 1
ATOM 947 C C . LEU A 1 120 ? 32.999 2.957 -36.815 1.00 92.75 120 LEU A C 1
ATOM 949 O O . LEU A 1 120 ? 33.052 4.128 -36.426 1.00 92.75 120 LEU A O 1
ATOM 953 N N . HIS A 1 121 ? 33.618 2.561 -37.930 1.00 93.25 121 HIS A N 1
ATOM 954 C CA . HIS A 1 121 ? 34.336 3.495 -38.795 1.00 93.25 121 HIS A CA 1
ATOM 955 C C . HIS A 1 121 ? 33.386 4.546 -39.390 1.00 93.25 121 HIS A C 1
ATOM 957 O O . HIS A 1 121 ? 33.687 5.742 -39.361 1.00 93.25 121 HIS A O 1
ATOM 963 N N . TYR A 1 122 ? 32.210 4.121 -39.863 1.00 90.44 122 TYR A N 1
ATOM 964 C CA . TYR A 1 122 ? 31.184 5.014 -40.399 1.00 90.44 122 TYR A CA 1
ATOM 965 C C . TYR A 1 122 ? 30.697 6.041 -39.364 1.00 90.44 122 TYR A C 1
ATOM 967 O O . TYR A 1 122 ? 30.697 7.243 -39.646 1.00 90.44 122 TYR A O 1
ATOM 975 N N . THR A 1 123 ? 30.339 5.602 -38.152 1.00 91.44 123 THR A N 1
ATOM 976 C CA . THR A 1 123 ? 29.863 6.505 -37.089 1.00 91.44 123 THR A CA 1
ATOM 977 C C . THR A 1 123 ? 30.959 7.452 -36.605 1.00 91.44 123 THR A C 1
ATOM 979 O O . THR A 1 123 ? 30.695 8.629 -36.347 1.00 91.44 123 THR A O 1
ATOM 982 N N . THR A 1 124 ? 32.208 6.981 -36.532 1.00 89.31 124 THR A N 1
ATOM 983 C CA . THR A 1 124 ? 33.362 7.807 -36.136 1.00 89.31 124 THR A CA 1
ATOM 984 C C . THR A 1 124 ? 33.632 8.901 -37.167 1.00 89.31 124 THR A C 1
ATOM 986 O O . THR A 1 124 ? 33.820 10.063 -36.805 1.00 89.31 124 THR A O 1
ATOM 989 N N . GLN A 1 125 ? 33.582 8.557 -38.457 1.00 88.69 125 GLN A N 1
ATOM 990 C CA . GLN A 1 125 ? 33.769 9.515 -39.544 1.00 88.69 125 GLN A CA 1
ATOM 991 C C . GLN A 1 125 ? 32.640 10.554 -39.596 1.00 88.69 125 GLN A C 1
ATOM 993 O O . GLN A 1 125 ? 32.914 11.739 -39.783 1.00 88.69 125 GLN A O 1
ATOM 998 N N . GLN A 1 126 ? 31.382 10.144 -39.389 1.00 86.56 126 GLN A N 1
ATOM 999 C CA . GLN A 1 126 ? 30.272 11.094 -39.281 1.00 86.56 126 GLN A CA 1
ATOM 1000 C C . GLN A 1 126 ? 30.458 12.041 -38.099 1.00 86.56 126 GLN A C 1
ATOM 1002 O O . GLN A 1 126 ? 30.406 13.251 -38.291 1.00 86.56 126 GLN A O 1
ATOM 1007 N N . THR A 1 127 ? 30.780 11.514 -36.917 1.00 85.00 127 THR A N 1
ATOM 1008 C CA . THR A 1 127 ? 30.999 12.332 -35.714 1.00 85.00 127 THR A CA 1
ATOM 1009 C C . THR A 1 127 ? 32.145 13.337 -35.896 1.00 85.00 127 THR A C 1
ATOM 1011 O O . THR A 1 127 ? 32.063 14.452 -35.383 1.00 85.00 127 THR A O 1
ATOM 1014 N N . ALA A 1 128 ? 33.184 12.981 -36.663 1.00 84.81 128 ALA A N 1
ATOM 1015 C CA . ALA A 1 128 ? 34.295 13.874 -37.003 1.00 84.81 128 ALA A CA 1
ATOM 1016 C C . ALA A 1 128 ? 33.904 14.989 -37.993 1.00 84.81 128 ALA A C 1
ATOM 1018 O O . ALA A 1 128 ? 34.403 16.107 -37.882 1.00 84.81 128 ALA A O 1
ATOM 1019 N N . ASN A 1 129 ? 33.001 14.704 -38.936 1.00 82.75 129 ASN A N 1
ATOM 1020 C CA . ASN A 1 129 ? 32.518 15.671 -39.930 1.00 82.75 129 ASN A CA 1
ATOM 1021 C C . ASN A 1 129 ? 31.393 16.578 -39.392 1.00 82.75 129 ASN A C 1
ATOM 1023 O O . ASN A 1 129 ? 31.109 17.623 -39.977 1.00 82.75 129 ASN A O 1
ATOM 1027 N N . GLY A 1 130 ? 30.763 16.188 -38.283 1.00 84.38 130 GLY A N 1
ATOM 1028 C CA . GLY A 1 130 ? 29.725 16.935 -37.582 1.00 84.38 130 GLY A CA 1
ATOM 1029 C C . GLY A 1 130 ? 28.880 15.996 -36.726 1.00 84.38 130 GLY A C 1
ATOM 1030 O O . GLY A 1 130 ? 28.414 14.967 -37.207 1.00 84.38 130 GLY A O 1
ATOM 1031 N N . LYS A 1 131 ? 28.672 16.337 -35.449 1.00 83.12 131 LYS A N 1
ATOM 1032 C CA . LYS A 1 131 ? 27.871 15.498 -34.547 1.00 83.12 131 LYS A CA 1
ATOM 1033 C C . LYS A 1 131 ? 26.442 15.340 -35.099 1.00 83.12 131 LYS A C 1
ATOM 1035 O O . LYS A 1 131 ? 25.832 16.363 -35.424 1.00 83.12 131 LYS A O 1
ATOM 1040 N N . PRO A 1 132 ? 25.912 14.107 -35.207 1.00 87.81 132 PRO A N 1
ATOM 1041 C CA . PRO A 1 132 ? 24.515 13.879 -35.573 1.00 87.81 132 PRO A CA 1
ATOM 1042 C C . PRO A 1 132 ? 23.559 14.553 -34.585 1.00 87.81 132 PRO A C 1
ATOM 1044 O O . PRO A 1 132 ? 23.956 14.932 -33.485 1.00 87.81 132 PRO A O 1
ATOM 1047 N N . ALA A 1 133 ? 22.287 14.688 -34.951 1.00 89.19 133 ALA A N 1
ATOM 1048 C CA . ALA A 1 133 ? 21.282 15.136 -33.993 1.00 89.19 133 ALA A CA 1
ATOM 1049 C C . ALA A 1 133 ? 21.055 14.068 -32.907 1.00 89.19 133 ALA A C 1
ATOM 1051 O O . ALA A 1 133 ? 21.136 12.867 -33.171 1.00 89.19 133 ALA A O 1
ATOM 1052 N N . GLU A 1 134 ? 20.757 14.514 -31.690 1.00 90.75 134 GLU A N 1
ATOM 1053 C CA . GLU A 1 134 ? 20.341 13.645 -30.589 1.00 90.75 134 GLU A CA 1
ATOM 1054 C C . GLU A 1 134 ? 18.818 13.493 -30.621 1.00 90.75 134 GLU A C 1
ATOM 1056 O O . GLU A 1 134 ? 18.096 14.493 -30.657 1.00 90.75 134 GLU A O 1
ATOM 1061 N N . ILE A 1 135 ? 18.326 12.253 -30.599 1.00 91.12 135 ILE A N 1
ATOM 1062 C CA . ILE A 1 135 ? 16.888 11.951 -30.588 1.00 91.12 135 ILE A CA 1
ATOM 1063 C C . ILE A 1 135 ? 16.500 11.139 -29.341 1.00 91.12 135 ILE A C 1
ATOM 1065 O O . ILE A 1 135 ? 17.326 10.379 -28.821 1.00 91.12 135 ILE A O 1
ATOM 1069 N N . PRO A 1 136 ? 15.258 11.275 -28.835 1.00 91.06 136 PRO A N 1
ATOM 1070 C CA . PRO A 1 136 ? 14.753 10.439 -27.749 1.00 91.06 136 PRO A CA 1
ATOM 1071 C C . PRO A 1 136 ? 14.734 8.956 -28.130 1.00 91.06 136 PRO A C 1
ATOM 1073 O O . PRO A 1 136 ? 14.322 8.601 -29.235 1.00 91.06 136 PRO A O 1
ATOM 1076 N N . CYS A 1 137 ? 15.101 8.085 -27.185 1.00 90.06 137 CYS A N 1
ATOM 1077 C CA . CYS A 1 137 ? 15.150 6.634 -27.398 1.00 90.06 137 CYS A CA 1
ATOM 1078 C C . CYS A 1 137 ? 13.856 6.065 -28.003 1.00 90.06 137 CYS A C 1
ATOM 1080 O O . CYS A 1 137 ? 13.908 5.298 -28.959 1.00 90.06 137 CYS A O 1
ATOM 1082 N N . LYS A 1 138 ? 12.695 6.506 -27.503 1.00 87.31 138 LYS A N 1
ATOM 1083 C CA . LYS A 1 138 ? 11.370 6.022 -27.926 1.00 87.31 138 LYS A CA 1
ATOM 1084 C C . LYS A 1 138 ? 11.056 6.192 -29.416 1.00 87.31 138 LYS A C 1
ATOM 1086 O O . LYS A 1 138 ? 10.079 5.614 -29.879 1.00 87.31 138 LYS A O 1
ATOM 1091 N N . MET A 1 139 ? 11.805 7.019 -30.147 1.00 85.75 139 MET A N 1
ATOM 1092 C CA . MET A 1 139 ? 11.563 7.221 -31.577 1.00 85.75 139 MET A CA 1
ATOM 1093 C C . MET A 1 139 ? 12.010 6.026 -32.425 1.00 85.75 139 MET A C 1
ATOM 1095 O O . MET A 1 139 ? 11.323 5.683 -33.379 1.00 85.75 139 MET A O 1
ATOM 1099 N N . GLU A 1 140 ? 13.137 5.400 -32.080 1.00 83.88 140 GLU A N 1
ATOM 1100 C CA . GLU A 1 140 ? 13.800 4.368 -32.906 1.00 83.88 140 GLU A CA 1
ATOM 1101 C C . GLU A 1 140 ? 14.202 3.118 -32.092 1.00 83.88 140 GLU A C 1
ATOM 1103 O O . GLU A 1 140 ? 14.765 2.154 -32.620 1.00 83.88 140 GLU A O 1
ATOM 1108 N N . GLY A 1 141 ? 13.942 3.115 -30.784 1.00 86.00 141 GLY A N 1
ATOM 1109 C CA . GLY A 1 141 ? 14.349 2.054 -29.875 1.00 86.00 141 GLY A CA 1
ATOM 1110 C C . GLY A 1 141 ? 13.412 1.864 -28.689 1.00 86.00 141 GLY A C 1
ATOM 1111 O O . GLY A 1 141 ? 12.419 2.566 -28.503 1.00 86.00 141 GLY A O 1
ATOM 1112 N N . GLU A 1 142 ? 13.763 0.873 -27.879 1.00 89.81 142 GLU A N 1
ATOM 1113 C CA . GLU A 1 142 ? 13.062 0.479 -26.659 1.00 89.81 142 GLU A CA 1
ATOM 1114 C C . GLU A 1 142 ? 14.032 0.552 -25.481 1.00 89.81 142 GLU A C 1
ATOM 1116 O O . GLU A 1 142 ? 15.221 0.263 -25.636 1.00 89.81 142 GLU A O 1
ATOM 1121 N N . TYR A 1 143 ? 13.547 0.911 -24.295 1.00 90.50 143 TYR A N 1
ATOM 1122 C CA . TYR A 1 143 ? 14.400 0.894 -23.112 1.00 90.50 143 TYR A CA 1
ATOM 1123 C C . TYR A 1 143 ? 14.747 -0.542 -22.718 1.00 90.50 143 TYR A C 1
ATOM 1125 O O . TYR A 1 143 ? 13.915 -1.447 -22.767 1.00 90.50 143 TYR A O 1
ATOM 1133 N N . ALA A 1 144 ? 16.002 -0.748 -22.336 1.00 88.44 144 ALA A N 1
ATOM 1134 C CA . ALA A 1 144 ? 16.506 -2.014 -21.841 1.00 88.44 144 ALA A CA 1
ATOM 1135 C C . ALA A 1 144 ? 17.239 -1.800 -20.514 1.00 88.44 144 ALA A C 1
ATOM 1137 O O . ALA A 1 144 ? 17.858 -0.758 -20.282 1.00 88.44 144 ALA A O 1
ATOM 1138 N N . TYR A 1 145 ? 17.149 -2.807 -19.647 1.00 88.88 145 TYR A N 1
ATOM 1139 C CA . TYR A 1 145 ? 17.605 -2.751 -18.262 1.00 88.88 145 TYR A CA 1
ATOM 1140 C C . TYR A 1 145 ? 18.290 -4.068 -17.888 1.00 88.88 145 TYR A C 1
ATOM 1142 O O . TYR A 1 145 ? 17.800 -5.131 -18.270 1.00 88.88 145 TYR A O 1
ATOM 1150 N N . THR A 1 146 ? 19.377 -4.012 -17.116 1.00 82.69 146 THR A N 1
ATOM 1151 C CA . THR A 1 146 ? 20.060 -5.220 -16.609 1.00 82.69 146 THR A CA 1
ATOM 1152 C C . THR A 1 146 ? 19.218 -5.960 -15.559 1.00 82.69 146 THR A C 1
ATOM 1154 O O . THR A 1 146 ? 19.085 -7.176 -15.636 1.00 82.69 146 THR A O 1
ATOM 1157 N N . ASP A 1 147 ? 18.559 -5.227 -14.651 1.00 83.31 147 ASP A N 1
ATOM 1158 C CA . ASP A 1 147 ? 17.777 -5.777 -13.527 1.00 83.31 147 ASP A CA 1
ATOM 1159 C C . ASP A 1 147 ? 16.308 -5.320 -13.551 1.00 83.31 147 ASP A C 1
ATOM 1161 O O . ASP A 1 147 ? 15.776 -4.790 -12.569 1.00 83.31 147 ASP A O 1
ATOM 1165 N N . ALA A 1 148 ? 15.633 -5.506 -14.691 1.00 84.69 148 ALA A N 1
ATOM 1166 C CA . ALA A 1 148 ? 14.263 -5.023 -14.909 1.00 84.69 148 ALA A CA 1
ATOM 1167 C C . ALA A 1 148 ? 13.267 -5.488 -13.825 1.00 84.69 148 ALA A C 1
ATOM 1169 O O . ALA A 1 148 ? 12.391 -4.740 -13.406 1.00 84.69 148 ALA A O 1
ATOM 1170 N N . GLU A 1 149 ? 13.427 -6.707 -13.309 1.00 86.69 149 GLU A N 1
ATOM 1171 C CA . GLU A 1 149 ? 12.472 -7.312 -12.373 1.00 86.69 149 GLU A CA 1
ATOM 1172 C C . GLU A 1 149 ? 12.493 -6.687 -10.966 1.00 86.69 149 GLU A C 1
ATOM 1174 O O . GLU A 1 149 ? 11.607 -6.958 -10.151 1.00 86.69 149 GLU A O 1
ATOM 1179 N N . THR A 1 150 ? 13.493 -5.861 -10.649 1.00 88.12 150 THR A N 1
ATOM 1180 C CA . THR A 1 150 ? 13.703 -5.306 -9.299 1.00 88.12 150 THR A CA 1
ATOM 1181 C C . THR A 1 150 ? 12.886 -4.049 -9.011 1.00 88.12 150 THR A C 1
ATOM 1183 O O . THR A 1 150 ? 12.643 -3.707 -7.852 1.00 88.12 150 THR A O 1
ATOM 1186 N N . THR A 1 151 ? 12.386 -3.385 -10.055 1.00 92.00 151 THR A N 1
ATOM 1187 C CA . THR A 1 151 ? 11.680 -2.110 -9.938 1.00 92.00 151 THR A CA 1
ATOM 1188 C C . THR A 1 151 ? 10.466 -2.049 -10.849 1.00 92.00 151 THR A C 1
ATOM 1190 O O . THR A 1 151 ? 10.517 -2.413 -12.020 1.00 92.00 151 THR A O 1
ATOM 1193 N N . PHE A 1 152 ? 9.365 -1.493 -10.341 1.00 92.25 152 PHE A N 1
ATOM 1194 C CA . PHE A 1 152 ? 8.176 -1.273 -11.172 1.00 92.25 152 PHE A CA 1
ATOM 1195 C C . PHE A 1 152 ? 8.412 -0.207 -12.258 1.00 92.25 152 PHE A C 1
ATOM 1197 O O . PHE A 1 152 ? 7.598 -0.048 -13.165 1.00 92.25 152 PHE A O 1
ATOM 1204 N N . VAL A 1 153 ? 9.499 0.566 -12.146 1.00 92.31 153 VAL A N 1
ATOM 1205 C CA . VAL A 1 153 ? 9.892 1.576 -13.135 1.00 92.31 153 VAL A CA 1
ATOM 1206 C C . VAL A 1 153 ? 10.213 0.929 -14.480 1.00 92.31 153 VAL A C 1
ATOM 1208 O O . VAL A 1 153 ? 9.856 1.505 -15.503 1.00 92.31 153 VAL A O 1
ATOM 1211 N N . ALA A 1 154 ? 10.835 -0.252 -14.467 1.00 90.69 154 ALA A N 1
ATOM 1212 C CA . ALA A 1 154 ? 11.206 -0.985 -15.672 1.00 90.69 154 ALA A CA 1
ATOM 1213 C C . ALA A 1 154 ? 10.008 -1.707 -16.311 1.00 90.69 154 ALA A C 1
ATOM 1215 O O . ALA A 1 154 ? 9.895 -1.714 -17.528 1.00 90.69 154 ALA A O 1
ATOM 1216 N N . ASP A 1 155 ? 9.065 -2.234 -15.518 1.00 90.94 155 ASP A N 1
ATOM 1217 C CA . ASP A 1 155 ? 7.839 -2.872 -16.043 1.00 90.94 155 ASP A CA 1
ATOM 1218 C C . ASP A 1 155 ? 6.969 -1.921 -16.892 1.00 90.94 155 ASP A C 1
ATOM 1220 O O . ASP A 1 155 ? 6.194 -2.377 -17.734 1.00 90.94 155 ASP A O 1
ATOM 1224 N N . TRP A 1 156 ? 7.041 -0.608 -16.645 1.00 92.31 156 TRP A N 1
ATOM 1225 C CA . TRP A 1 156 ? 6.180 0.394 -17.290 1.00 92.31 156 TRP A CA 1
ATOM 1226 C C . TRP A 1 156 ? 6.946 1.570 -17.912 1.00 92.31 156 TRP A C 1
ATOM 1228 O O . TRP A 1 156 ? 6.353 2.630 -18.126 1.00 92.31 156 TRP A O 1
ATOM 1238 N N . ASP A 1 157 ? 8.245 1.407 -18.179 1.00 91.94 157 ASP A N 1
ATOM 1239 C CA . ASP A 1 157 ? 9.112 2.407 -18.822 1.00 91.94 157 ASP A CA 1
ATOM 1240 C C . ASP A 1 157 ? 8.951 3.827 -18.243 1.00 91.94 157 ASP A C 1
ATOM 1242 O O . ASP A 1 157 ? 8.778 4.827 -18.956 1.00 91.94 157 ASP A O 1
ATOM 1246 N N . LEU A 1 158 ? 8.982 3.933 -16.910 1.00 91.62 158 LEU A N 1
ATOM 1247 C CA . LEU A 1 158 ? 8.812 5.197 -16.179 1.00 91.62 158 LEU A CA 1
ATOM 1248 C C . LEU A 1 158 ? 10.137 5.971 -16.078 1.00 91.62 158 LEU A C 1
ATOM 1250 O O . LEU A 1 158 ? 10.495 6.484 -15.015 1.00 91.62 158 LEU A O 1
ATOM 1254 N N . VAL A 1 159 ? 10.867 6.034 -17.190 1.00 90.62 159 VAL A N 1
ATOM 1255 C CA . VAL A 1 159 ? 12.188 6.662 -17.330 1.00 90.62 159 VAL A CA 1
ATOM 1256 C C . VAL A 1 159 ? 12.127 7.849 -18.299 1.00 90.62 159 VAL A C 1
ATOM 1258 O O . VAL A 1 159 ? 11.147 8.025 -19.027 1.00 90.62 159 VAL A O 1
ATOM 1261 N N . CYS A 1 160 ? 13.168 8.687 -18.304 1.00 89.00 160 CYS A N 1
ATOM 1262 C CA . CYS A 1 160 ? 13.325 9.809 -19.239 1.00 89.00 160 CYS A CA 1
ATOM 1263 C C . CYS A 1 160 ? 12.096 10.744 -19.269 1.00 89.00 160 CYS A C 1
ATOM 1265 O O . CYS A 1 160 ? 11.760 11.348 -18.253 1.00 89.00 160 CYS A O 1
ATOM 1267 N N . GLU A 1 161 ? 11.382 10.839 -20.396 1.00 87.31 161 GLU A N 1
ATOM 1268 C CA . GLU A 1 161 ? 10.161 11.652 -20.541 1.00 87.31 161 GLU A CA 1
ATOM 1269 C C . GLU A 1 161 ? 9.058 11.270 -19.540 1.00 87.31 161 GLU A C 1
ATOM 1271 O O . GLU A 1 161 ? 8.305 12.123 -19.069 1.00 87.31 161 GLU A O 1
ATOM 1276 N N . ASN A 1 162 ? 8.982 9.987 -19.176 1.00 89.56 162 ASN A N 1
ATOM 1277 C CA . ASN A 1 162 ? 8.008 9.466 -18.221 1.00 89.56 162 ASN A CA 1
ATOM 1278 C C . ASN A 1 162 ? 8.529 9.470 -16.775 1.00 89.56 162 ASN A C 1
ATOM 1280 O O . ASN A 1 162 ? 7.803 9.047 -15.876 1.00 89.56 162 ASN A O 1
ATOM 1284 N N . ALA A 1 163 ? 9.741 9.969 -16.503 1.00 87.69 163 ALA A N 1
ATOM 1285 C CA . ALA A 1 163 ? 10.351 9.908 -15.170 1.00 87.69 163 ALA A CA 1
ATOM 1286 C C . ALA A 1 163 ? 9.505 10.586 -14.080 1.00 87.69 163 ALA A C 1
ATOM 1288 O O . ALA A 1 163 ? 9.488 10.145 -12.930 1.00 87.69 163 ALA A O 1
ATOM 1289 N N . ILE A 1 164 ? 8.745 11.628 -14.435 1.00 87.81 164 ILE A N 1
ATOM 1290 C CA . ILE A 1 164 ? 7.836 12.312 -13.502 1.00 87.81 164 ILE A CA 1
ATOM 1291 C C . ILE A 1 164 ? 6.723 11.366 -13.032 1.00 87.81 164 ILE A C 1
ATOM 1293 O O . ILE A 1 164 ? 6.326 11.415 -11.862 1.00 87.81 164 ILE A O 1
ATOM 1297 N N . GLN A 1 165 ? 6.254 10.466 -13.905 1.00 89.62 165 GLN A N 1
ATOM 1298 C CA . GLN A 1 165 ? 5.167 9.541 -13.594 1.00 89.62 165 GLN A CA 1
ATOM 1299 C C . GLN A 1 165 ? 5.528 8.642 -12.416 1.00 89.62 165 GLN A C 1
ATOM 1301 O O . GLN A 1 165 ? 4.677 8.448 -11.560 1.00 89.62 165 GLN A O 1
ATOM 1306 N N . ARG A 1 166 ? 6.790 8.222 -12.262 1.00 90.25 166 ARG A N 1
ATOM 1307 C CA . ARG A 1 166 ? 7.280 7.462 -11.096 1.00 90.25 166 ARG A CA 1
ATOM 1308 C C . ARG A 1 166 ? 6.775 8.029 -9.762 1.00 90.25 166 ARG A C 1
ATOM 1310 O O . ARG A 1 166 ? 6.243 7.288 -8.936 1.00 90.25 166 ARG A O 1
ATOM 1317 N N . THR A 1 167 ? 6.864 9.348 -9.580 1.00 91.00 167 THR A N 1
ATOM 1318 C CA . THR A 1 167 ? 6.459 10.022 -8.333 1.00 91.00 167 THR A CA 1
ATOM 1319 C C . THR A 1 167 ? 4.952 9.970 -8.074 1.00 91.00 167 THR A C 1
ATOM 1321 O O . THR A 1 167 ? 4.516 10.029 -6.920 1.00 91.00 167 THR A O 1
ATOM 1324 N N . THR A 1 168 ? 4.142 9.771 -9.118 1.00 94.06 168 THR A N 1
ATOM 1325 C CA . THR A 1 168 ? 2.680 9.717 -9.008 1.00 94.06 168 THR A CA 1
ATOM 1326 C C . THR A 1 168 ? 2.198 8.527 -8.180 1.00 94.06 168 THR A C 1
ATOM 1328 O O . THR A 1 168 ? 1.168 8.636 -7.521 1.00 94.06 168 THR A O 1
ATOM 1331 N N . ALA A 1 169 ? 2.975 7.441 -8.083 1.00 92.62 169 ALA A N 1
ATOM 1332 C CA . ALA A 1 169 ? 2.661 6.321 -7.194 1.00 92.62 169 ALA A CA 1
ATOM 1333 C C . ALA A 1 169 ? 2.646 6.724 -5.707 1.00 92.62 169 ALA A C 1
ATOM 1335 O O . ALA A 1 169 ? 1.796 6.257 -4.941 1.00 92.62 169 ALA A O 1
ATOM 1336 N N . GLN A 1 170 ? 3.553 7.615 -5.294 1.00 92.62 170 GLN A N 1
ATOM 1337 C CA . GLN A 1 170 ? 3.578 8.161 -3.934 1.00 92.62 170 GLN A CA 1
ATOM 1338 C C . GLN A 1 170 ? 2.482 9.214 -3.729 1.00 92.62 170 GLN A C 1
ATOM 1340 O O . GLN A 1 170 ? 1.856 9.270 -2.664 1.00 92.62 170 GLN A O 1
ATOM 1345 N N . VAL A 1 171 ? 2.209 10.021 -4.758 1.00 95.31 171 VAL A N 1
ATOM 1346 C CA . VAL A 1 171 ? 1.106 10.993 -4.749 1.00 95.31 171 VAL A CA 1
ATOM 1347 C C . VAL A 1 171 ? -0.238 10.278 -4.596 1.00 95.31 171 VAL A C 1
ATOM 1349 O O . VAL A 1 171 ? -1.039 10.684 -3.759 1.00 95.31 171 VAL A O 1
ATOM 1352 N N . ALA A 1 172 ? -0.463 9.173 -5.314 1.00 96.50 172 ALA A N 1
ATOM 1353 C CA . ALA A 1 172 ? -1.683 8.373 -5.231 1.00 96.50 172 ALA A CA 1
ATOM 1354 C C . ALA A 1 172 ? -1.932 7.846 -3.811 1.00 96.50 172 ALA A C 1
ATOM 1356 O O . ALA A 1 172 ? -3.028 8.028 -3.283 1.00 96.50 172 ALA A O 1
ATOM 1357 N N . ILE A 1 173 ? -0.909 7.282 -3.151 1.00 95.88 173 ILE A N 1
ATOM 1358 C CA . ILE A 1 173 ? -0.996 6.899 -1.729 1.00 95.88 173 ILE A CA 1
ATOM 1359 C C . ILE A 1 173 ? -1.369 8.104 -0.865 1.00 95.88 173 ILE A C 1
ATOM 1361 O O . ILE A 1 173 ? -2.240 8.002 -0.004 1.00 95.88 173 ILE A O 1
ATOM 1365 N N . SER A 1 174 ? -0.699 9.239 -1.063 1.00 95.94 174 SER A N 1
ATOM 1366 C CA . SER A 1 174 ? -0.870 10.427 -0.221 1.00 95.94 174 SER A CA 1
ATOM 1367 C C . SER A 1 174 ? -2.279 11.012 -0.347 1.00 95.94 174 SER A C 1
ATOM 1369 O O . SER A 1 174 ? -2.918 11.298 0.666 1.00 95.94 174 SER A O 1
ATOM 1371 N N . LEU A 1 175 ? -2.799 11.101 -1.574 1.00 97.69 175 LEU A N 1
ATOM 1372 C CA . LEU A 1 175 ? -4.187 11.472 -1.847 1.00 97.69 175 LEU A CA 1
ATOM 1373 C C . LEU A 1 175 ? -5.158 10.466 -1.228 1.00 97.69 175 LEU A C 1
ATOM 1375 O O . LEU A 1 175 ? -6.104 10.868 -0.554 1.00 97.69 175 LEU A O 1
ATOM 1379 N N . GLY A 1 176 ? -4.890 9.168 -1.381 1.00 97.38 176 GLY A N 1
ATOM 1380 C CA . GLY A 1 176 ? -5.665 8.110 -0.742 1.00 97.38 176 GLY A CA 1
ATOM 1381 C C . GLY A 1 176 ? -5.743 8.297 0.771 1.00 97.38 176 GLY A C 1
ATOM 1382 O O . GLY A 1 176 ? -6.833 8.300 1.336 1.00 97.38 176 GLY A O 1
ATOM 1383 N N . LYS A 1 177 ? -4.606 8.543 1.435 1.00 96.06 177 LYS A N 1
ATOM 1384 C CA . LYS A 1 177 ? -4.553 8.802 2.882 1.00 96.06 177 LYS A CA 1
ATOM 1385 C C . LYS A 1 177 ? -5.346 10.045 3.275 1.00 96.06 177 LYS A C 1
ATOM 1387 O O . LYS A 1 177 ? -6.034 9.996 4.293 1.00 96.06 177 LYS A O 1
ATOM 1392 N N . PHE A 1 178 ? -5.256 11.118 2.488 1.00 96.38 178 PHE A N 1
ATOM 1393 C CA . PHE A 1 178 ? -5.970 12.375 2.719 1.00 96.38 178 PHE A CA 1
ATOM 1394 C C . PHE A 1 178 ? -7.492 12.204 2.634 1.00 96.38 178 PHE A C 1
ATOM 1396 O O . PHE A 1 178 ? -8.206 12.541 3.574 1.00 96.38 178 PHE A O 1
ATOM 1403 N N . PHE A 1 179 ? -8.004 11.629 1.545 1.00 96.38 179 PHE A N 1
ATOM 1404 C CA . PHE A 1 179 ? -9.443 11.383 1.420 1.00 96.38 179 PHE A CA 1
ATOM 1405 C C . PHE A 1 179 ? -9.914 10.310 2.405 1.00 96.38 179 PHE A C 1
ATOM 1407 O O . PHE A 1 179 ? -10.966 10.445 3.026 1.00 96.38 179 PHE A O 1
ATOM 1414 N N . GLY A 1 180 ? -9.099 9.276 2.614 1.00 95.62 180 GLY A N 1
ATOM 1415 C CA . GLY A 1 180 ? -9.372 8.216 3.571 1.00 95.62 180 GLY A CA 1
ATOM 1416 C C . GLY A 1 180 ? -9.470 8.722 5.007 1.00 95.62 180 GLY A C 1
ATOM 1417 O O . GLY A 1 180 ? -10.373 8.301 5.721 1.00 95.62 180 GLY A O 1
ATOM 1418 N N . SER A 1 181 ? -8.602 9.639 5.445 1.00 93.50 181 SER A N 1
ATOM 1419 C CA . SER A 1 181 ? -8.654 10.177 6.812 1.00 93.50 181 SER A CA 1
ATOM 1420 C C . SER A 1 181 ? -9.950 10.945 7.066 1.00 93.50 181 SER A C 1
ATOM 1422 O O . SER A 1 181 ? -10.592 10.734 8.096 1.00 93.50 181 SER A O 1
ATOM 1424 N N . PHE A 1 182 ? -10.385 11.757 6.099 1.00 92.94 182 PHE A N 1
ATOM 1425 C CA . PHE A 1 182 ? -11.642 12.493 6.181 1.00 92.94 182 PHE A CA 1
ATOM 1426 C C . PHE A 1 182 ? -12.852 11.548 6.184 1.00 92.94 182 PHE A C 1
ATOM 1428 O O . PHE A 1 182 ? -13.675 11.578 7.101 1.00 92.94 182 PHE A O 1
ATOM 1435 N N . SER A 1 183 ? -12.947 10.663 5.188 1.00 93.88 183 SER A N 1
ATOM 1436 C CA . SER A 1 183 ? -14.101 9.777 5.025 1.00 93.88 183 SER A CA 1
ATOM 1437 C C . SER A 1 183 ? -14.198 8.732 6.137 1.00 93.88 183 SER A C 1
ATOM 1439 O O . SER A 1 183 ? -15.262 8.579 6.739 1.00 93.88 183 SER A O 1
ATOM 1441 N N . PHE A 1 184 ? -13.104 8.026 6.447 1.00 91.69 184 PHE A N 1
ATOM 1442 C CA . PHE A 1 184 ? -13.122 6.971 7.461 1.00 91.69 184 PHE A CA 1
ATOM 1443 C C . PHE A 1 184 ? -13.144 7.509 8.890 1.00 91.69 184 PHE A C 1
ATOM 1445 O O . PHE A 1 184 ? -13.677 6.823 9.759 1.00 91.69 184 PHE A O 1
ATOM 1452 N N . GLY A 1 185 ? -12.656 8.729 9.141 1.00 88.25 185 GLY A N 1
ATOM 1453 C CA . GLY A 1 185 ? -12.846 9.402 10.429 1.00 88.25 185 GLY A CA 1
ATOM 1454 C C . GLY A 1 185 ? -14.333 9.597 10.739 1.00 88.25 185 GLY A C 1
ATOM 1455 O O . GLY A 1 185 ? -14.839 9.083 11.737 1.00 88.25 185 GLY A O 1
ATOM 1456 N N . ILE A 1 186 ? -15.066 10.225 9.811 1.00 91.69 186 ILE A N 1
ATOM 1457 C CA . ILE A 1 186 ? -16.522 10.421 9.930 1.00 91.69 186 ILE A CA 1
ATOM 1458 C C . ILE A 1 186 ? -17.250 9.071 10.013 1.00 91.69 186 ILE A C 1
ATOM 1460 O O . ILE A 1 186 ? -18.170 8.891 10.817 1.00 91.69 186 ILE A O 1
ATOM 1464 N N . PHE A 1 187 ? -16.837 8.101 9.193 1.00 93.38 187 PHE A N 1
ATOM 1465 C CA . PHE A 1 187 ? -17.430 6.767 9.190 1.00 93.38 187 PHE A CA 1
ATOM 1466 C C . PHE A 1 187 ? 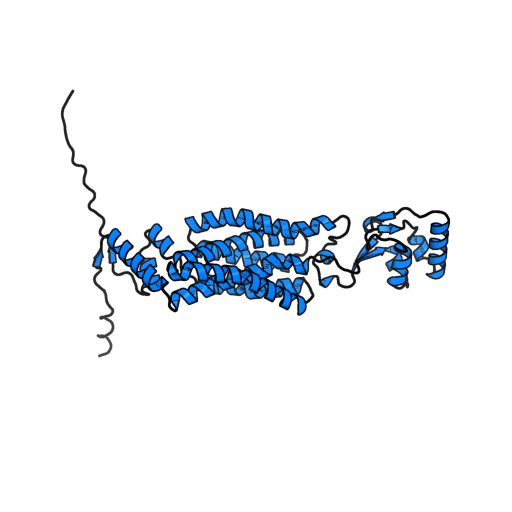-17.242 6.051 10.538 1.00 93.38 187 PHE A C 1
ATOM 1468 O O . PHE A 1 187 ? -18.201 5.477 11.057 1.00 93.38 187 PHE A O 1
ATOM 1475 N N . ALA A 1 188 ? -16.056 6.135 11.146 1.00 93.06 188 ALA A N 1
ATOM 1476 C CA . ALA A 1 188 ? -15.764 5.534 12.445 1.00 93.06 188 ALA A CA 1
ATOM 1477 C C . ALA A 1 188 ? -16.585 6.157 13.577 1.00 93.06 188 ALA A C 1
ATOM 1479 O O . ALA A 1 188 ? -17.059 5.436 14.458 1.00 93.06 188 ALA A O 1
ATOM 1480 N N . ASP A 1 189 ? -16.795 7.474 13.564 1.00 91.12 189 ASP A N 1
ATOM 1481 C CA . ASP A 1 189 ? -17.649 8.165 14.541 1.00 91.12 189 ASP A CA 1
ATOM 1482 C C . ASP A 1 189 ? -19.123 7.788 14.402 1.00 91.12 189 ASP A C 1
ATOM 1484 O O . ASP A 1 189 ? -19.833 7.600 15.402 1.00 91.12 189 ASP A O 1
ATOM 1488 N N . ARG A 1 190 ? -19.585 7.593 13.166 1.00 92.56 190 ARG A N 1
ATOM 1489 C CA . ARG A 1 190 ? -20.981 7.257 12.895 1.0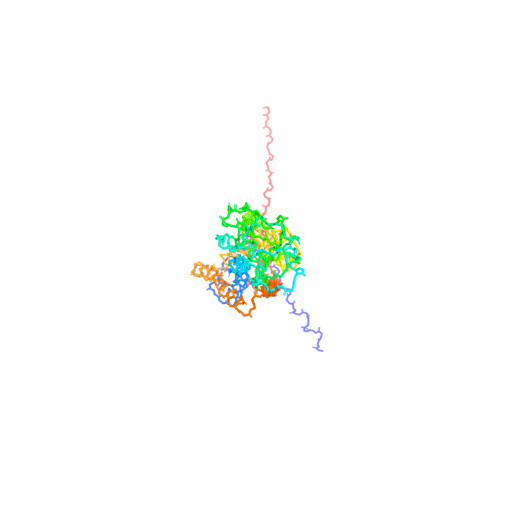0 92.56 190 ARG A CA 1
ATOM 1490 C C . ARG A 1 190 ? -21.311 5.787 13.147 1.00 92.56 190 ARG A C 1
ATOM 1492 O O . ARG A 1 190 ? -22.328 5.516 13.789 1.00 92.56 190 ARG A O 1
ATOM 1499 N N . PHE A 1 191 ? -20.484 4.866 12.656 1.00 93.25 191 PHE A N 1
ATOM 1500 C CA . PHE A 1 191 ? -20.777 3.426 12.604 1.00 93.25 191 PHE A CA 1
ATOM 1501 C C . PHE A 1 191 ? -19.972 2.574 13.591 1.00 93.25 191 PHE A C 1
ATOM 1503 O O . PHE A 1 191 ? -20.261 1.384 13.731 1.00 93.25 191 PHE A O 1
ATOM 1510 N N . GLY A 1 192 ? -19.007 3.171 14.290 1.00 92.88 192 GLY A N 1
ATOM 1511 C CA . GLY A 1 192 ? -18.162 2.489 15.264 1.00 92.88 192 GLY A CA 1
ATOM 1512 C C . GLY A 1 192 ? -16.759 2.216 14.734 1.00 92.88 192 GLY A C 1
ATOM 1513 O O . GLY A 1 192 ? -16.499 2.213 13.525 1.00 92.88 192 GLY A O 1
ATOM 1514 N N . ARG A 1 193 ? -15.832 2.004 15.668 1.00 94.31 193 ARG A N 1
ATOM 1515 C CA . ARG A 1 193 ? -14.407 1.814 15.393 1.00 94.31 193 ARG A CA 1
ATOM 1516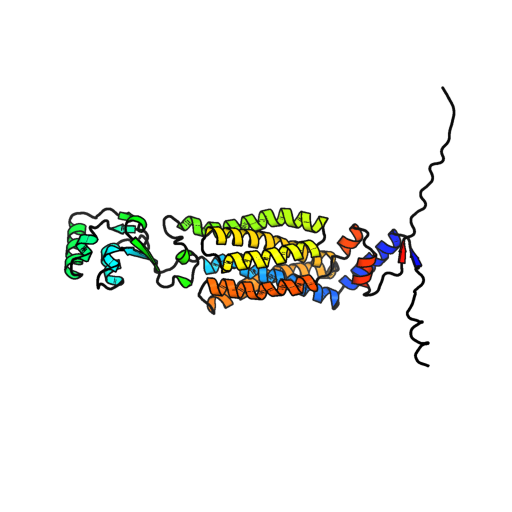 C C . ARG A 1 193 ? -14.162 0.463 14.735 1.00 94.31 193 ARG A C 1
ATOM 1518 O O . ARG A 1 193 ? -13.448 0.400 13.736 1.00 94.31 193 ARG A O 1
ATOM 1525 N N . LYS A 1 194 ? -14.797 -0.603 15.239 1.00 93.69 194 LYS A N 1
ATOM 1526 C CA . LYS A 1 194 ? -14.667 -1.958 14.676 1.00 93.69 194 LYS A CA 1
ATOM 1527 C C . LYS A 1 194 ? -15.193 -2.006 13.244 1.00 93.69 194 LYS A C 1
ATOM 1529 O O . LYS A 1 194 ? -14.541 -2.582 12.373 1.00 93.69 194 LYS A O 1
ATOM 1534 N N . THR A 1 195 ? -16.350 -1.393 12.993 1.00 94.06 195 THR A N 1
ATOM 1535 C CA . THR A 1 195 ? -16.961 -1.369 11.655 1.00 94.06 195 THR A CA 1
ATOM 1536 C C . THR A 1 195 ? -16.053 -0.663 10.651 1.00 94.06 195 THR A C 1
ATOM 1538 O O . THR A 1 195 ? -15.749 -1.229 9.604 1.00 94.06 195 THR A O 1
ATOM 1541 N N . ALA A 1 196 ? -15.563 0.536 10.987 1.00 95.19 196 ALA A N 1
ATOM 1542 C CA . ALA A 1 196 ? -14.641 1.284 10.133 1.00 95.19 196 ALA A CA 1
ATOM 1543 C C . ALA A 1 196 ? -13.348 0.516 9.855 1.00 95.19 196 ALA A C 1
ATOM 1545 O O . ALA A 1 196 ? -12.939 0.408 8.700 1.00 95.19 196 ALA A O 1
ATOM 1546 N N . PHE A 1 197 ? -12.764 -0.079 10.895 1.00 95.19 197 PHE A N 1
ATOM 1547 C CA . PHE A 1 197 ? -11.572 -0.906 10.765 1.00 95.19 197 PHE A CA 1
ATOM 1548 C C . PHE A 1 197 ? -11.804 -2.107 9.841 1.00 95.19 197 PHE A C 1
ATOM 1550 O O . PHE A 1 197 ? -10.965 -2.402 8.999 1.00 95.19 197 PHE A O 1
ATOM 1557 N N . THR A 1 198 ? -12.954 -2.779 9.954 1.00 95.62 198 THR A N 1
ATOM 1558 C CA . THR A 1 198 ? -13.271 -3.965 9.142 1.00 95.62 198 THR A CA 1
ATOM 1559 C C . THR A 1 198 ? -13.429 -3.609 7.664 1.00 95.62 198 THR A C 1
ATOM 1561 O O . THR A 1 198 ? -12.862 -4.283 6.806 1.00 95.62 198 THR A O 1
ATOM 1564 N N . VAL A 1 199 ? -14.143 -2.521 7.351 1.00 95.94 199 VAL A N 1
ATOM 1565 C CA . VAL A 1 199 ? -14.245 -2.024 5.966 1.00 95.94 199 VAL A CA 1
ATOM 1566 C C . VAL A 1 199 ? -12.870 -1.605 5.442 1.00 95.94 199 VAL A C 1
ATOM 1568 O O . VAL A 1 199 ? -12.508 -1.950 4.318 1.00 95.94 199 VAL A O 1
ATOM 1571 N N . GLY A 1 200 ? -12.081 -0.923 6.276 1.00 96.06 200 GLY A N 1
ATOM 1572 C CA . GLY A 1 200 ? -10.701 -0.555 5.974 1.00 96.06 200 GLY A CA 1
ATOM 1573 C C . GLY A 1 200 ? -9.820 -1.762 5.661 1.00 96.06 200 GLY A C 1
ATOM 1574 O O . GLY A 1 200 ? -9.107 -1.743 4.668 1.00 96.06 200 GLY A O 1
ATOM 1575 N N . ALA A 1 201 ? -9.911 -2.833 6.449 1.00 96.19 201 ALA A N 1
ATOM 1576 C CA . ALA A 1 201 ? -9.148 -4.064 6.258 1.00 96.19 201 ALA A CA 1
ATOM 1577 C C . ALA A 1 201 ? -9.490 -4.774 4.944 1.00 96.19 201 ALA A C 1
ATOM 1579 O O . ALA A 1 201 ? -8.589 -5.210 4.230 1.00 96.19 201 ALA A O 1
ATOM 1580 N N . ILE A 1 202 ? -10.777 -4.854 4.595 1.00 96.12 202 ILE A N 1
ATOM 1581 C CA . ILE A 1 202 ? -11.211 -5.433 3.316 1.00 96.12 202 ILE A CA 1
ATOM 1582 C C . ILE A 1 202 ? -10.647 -4.609 2.156 1.00 96.12 202 ILE A C 1
ATOM 1584 O O . ILE A 1 202 ? -10.036 -5.168 1.246 1.00 96.12 202 ILE A O 1
ATOM 1588 N N . LEU A 1 203 ? -10.793 -3.279 2.214 1.00 96.81 203 LEU A N 1
ATOM 1589 C CA . LEU A 1 203 ? -10.238 -2.385 1.198 1.00 96.81 203 LEU A CA 1
ATOM 1590 C C . LEU A 1 203 ? -8.714 -2.518 1.107 1.00 96.81 203 LEU A C 1
ATOM 1592 O O . LEU A 1 203 ? -8.177 -2.523 0.006 1.00 96.81 203 LEU A O 1
ATOM 1596 N N . TYR A 1 204 ? -8.031 -2.672 2.242 1.00 96.81 204 TYR A N 1
ATOM 1597 C CA . TYR A 1 204 ? -6.582 -2.832 2.313 1.00 96.81 204 TYR A CA 1
ATOM 1598 C C . TYR A 1 204 ? -6.106 -4.069 1.549 1.00 96.81 204 TYR A C 1
ATOM 1600 O O . TYR A 1 204 ? -5.201 -3.967 0.728 1.00 96.81 204 TYR A O 1
ATOM 1608 N N . ILE A 1 205 ? -6.742 -5.220 1.792 1.00 95.69 205 ILE A N 1
ATOM 1609 C CA . ILE A 1 205 ? -6.397 -6.495 1.147 1.00 95.69 205 ILE A CA 1
ATOM 1610 C C . ILE A 1 205 ? -6.706 -6.444 -0.352 1.00 95.69 205 ILE A C 1
ATOM 1612 O O . ILE A 1 205 ? -5.898 -6.872 -1.170 1.00 95.69 205 ILE A O 1
ATOM 1616 N N . VAL A 1 206 ? -7.860 -5.897 -0.739 1.00 96.19 206 VAL A N 1
ATOM 1617 C CA . VAL A 1 206 ? -8.208 -5.759 -2.162 1.00 96.19 206 VAL A CA 1
ATOM 1618 C C . VAL A 1 206 ? -7.227 -4.819 -2.866 1.00 96.19 206 VAL A C 1
ATOM 1620 O O . VAL A 1 206 ? -6.732 -5.136 -3.945 1.00 96.19 206 VAL A O 1
ATOM 1623 N N . ALA A 1 207 ? -6.897 -3.683 -2.251 1.00 96.75 207 ALA A N 1
ATOM 1624 C CA . ALA A 1 207 ? -5.974 -2.708 -2.815 1.00 96.75 207 ALA A CA 1
ATOM 1625 C C . ALA A 1 207 ? -4.532 -3.233 -2.917 1.00 96.75 207 ALA A C 1
ATOM 1627 O O . ALA A 1 207 ? -3.855 -2.951 -3.907 1.00 96.75 207 ALA A O 1
ATOM 1628 N N . SER A 1 208 ? -4.061 -4.016 -1.940 1.00 95.19 208 SER A N 1
ATOM 1629 C CA . SER A 1 208 ? -2.730 -4.635 -1.988 1.00 95.19 208 SER A CA 1
ATOM 1630 C C . SER A 1 208 ? -2.638 -5.719 -3.065 1.00 95.19 208 SER A C 1
ATOM 1632 O O . SER A 1 208 ? -1.654 -5.767 -3.808 1.00 95.19 208 SER A O 1
ATOM 1634 N N . LEU A 1 209 ? -3.695 -6.519 -3.245 1.00 94.88 209 LEU A N 1
ATOM 1635 C CA . LEU A 1 209 ? -3.800 -7.464 -4.360 1.00 94.88 209 LEU A CA 1
ATOM 1636 C C . LEU A 1 209 ? -3.805 -6.740 -5.713 1.00 94.88 209 LEU A C 1
ATOM 1638 O O . LEU A 1 209 ? -3.084 -7.154 -6.619 1.00 94.88 209 LEU A O 1
ATOM 1642 N N . LEU A 1 210 ? -4.540 -5.629 -5.839 1.00 95.44 210 LEU A N 1
ATOM 1643 C CA . LEU A 1 210 ? -4.522 -4.799 -7.049 1.00 95.44 210 LEU A CA 1
ATOM 1644 C C . LEU A 1 210 ? -3.125 -4.246 -7.351 1.00 95.44 210 LEU A C 1
ATOM 1646 O O . LEU A 1 210 ? -2.724 -4.236 -8.510 1.00 95.44 210 LEU A O 1
ATOM 1650 N N . CYS A 1 211 ? -2.368 -3.820 -6.334 1.00 94.44 211 CYS A N 1
ATOM 1651 C CA . CYS A 1 211 ? -0.984 -3.380 -6.529 1.00 94.44 211 CYS A CA 1
ATOM 1652 C C . CYS A 1 211 ? -0.095 -4.531 -7.020 1.00 94.44 211 CYS A C 1
ATOM 1654 O O . CYS A 1 211 ? 0.659 -4.358 -7.976 1.00 94.44 211 CYS A O 1
ATOM 1656 N N . THR A 1 212 ? -0.217 -5.705 -6.398 1.00 93.88 212 THR A N 1
ATOM 1657 C CA . THR A 1 212 ? 0.624 -6.882 -6.671 1.00 93.88 212 THR A CA 1
ATOM 1658 C C . THR A 1 212 ? 0.389 -7.459 -8.070 1.00 93.88 212 THR A C 1
ATOM 1660 O O . THR A 1 212 ? 1.338 -7.774 -8.783 1.00 93.88 212 THR A O 1
ATOM 1663 N N . PHE A 1 213 ? -0.875 -7.577 -8.482 1.00 94.94 213 PHE A N 1
ATOM 1664 C CA . PHE A 1 213 ? -1.273 -8.212 -9.743 1.00 94.94 213 PHE A CA 1
ATOM 1665 C C . PHE A 1 213 ? -1.620 -7.209 -10.850 1.00 94.94 213 PHE A C 1
ATOM 1667 O O . PHE A 1 213 ? -2.252 -7.570 -11.842 1.00 94.94 213 PHE A O 1
ATOM 1674 N N . SER A 1 214 ? -1.220 -5.945 -10.700 1.00 95.25 214 SER A N 1
ATOM 1675 C CA . SER A 1 214 ? -1.461 -4.920 -11.716 1.00 95.25 214 SER A CA 1
ATOM 1676 C C . SER A 1 214 ? -0.743 -5.264 -13.038 1.00 95.25 214 SER A C 1
ATOM 1678 O O . SER A 1 214 ? 0.468 -5.513 -13.033 1.00 95.25 214 SER A O 1
ATOM 1680 N N . PRO A 1 215 ? -1.452 -5.292 -14.188 1.00 93.38 215 PRO A N 1
ATOM 1681 C CA . PRO A 1 215 ? -0.809 -5.481 -15.489 1.00 93.38 215 PRO A CA 1
ATOM 1682 C C . PRO A 1 215 ? -0.311 -4.154 -16.074 1.00 93.38 215 PRO A C 1
ATOM 1684 O O . PRO A 1 215 ? 0.675 -4.133 -16.800 1.00 93.38 215 PRO A O 1
ATOM 1687 N N . TRP A 1 216 ? -0.969 -3.039 -15.743 1.00 94.12 216 TRP A N 1
ATOM 1688 C CA . TRP A 1 216 ? -0.644 -1.705 -16.248 1.00 94.12 216 TRP A CA 1
ATOM 1689 C C . TRP A 1 216 ? -0.589 -0.664 -15.125 1.00 94.12 216 TRP A C 1
ATOM 1691 O O . TRP A 1 216 ? -1.247 -0.797 -14.085 1.00 94.12 216 TRP A O 1
ATOM 1701 N N . TYR A 1 217 ? 0.163 0.412 -15.368 1.00 94.00 217 TYR A N 1
ATOM 1702 C CA . TYR A 1 217 ? 0.506 1.410 -14.356 1.00 94.00 217 TYR A CA 1
ATOM 1703 C C . TYR A 1 217 ? -0.704 2.122 -13.736 1.00 94.00 217 TYR A C 1
ATOM 1705 O O . TYR A 1 217 ? -0.757 2.353 -12.530 1.00 94.00 217 TYR A O 1
ATOM 1713 N N . GLN A 1 218 ? -1.733 2.439 -14.523 1.00 95.38 218 GLN A N 1
ATOM 1714 C CA . GLN A 1 218 ? -2.919 3.128 -14.010 1.00 95.38 218 GLN A CA 1
ATOM 1715 C C . GLN A 1 218 ? -3.679 2.276 -12.980 1.00 95.38 218 GLN A C 1
ATOM 1717 O O . GLN A 1 218 ? -4.163 2.814 -11.985 1.00 95.38 218 GLN A O 1
ATOM 1722 N N . LEU A 1 219 ? -3.755 0.950 -13.166 1.00 96.06 219 LEU A N 1
ATOM 1723 C CA . LEU A 1 219 ? -4.379 0.064 -12.177 1.00 96.06 219 LEU A CA 1
ATOM 1724 C C . LEU A 1 219 ? -3.546 -0.007 -10.896 1.00 96.06 219 LEU A C 1
ATOM 1726 O O . LEU A 1 219 ? -4.107 0.009 -9.800 1.00 96.06 219 LEU A O 1
ATOM 1730 N N . PHE A 1 220 ? -2.218 -0.011 -11.031 1.00 95.69 220 PHE A N 1
ATOM 1731 C CA . PHE A 1 220 ? -1.315 0.107 -9.892 1.00 95.69 220 PHE A CA 1
ATOM 1732 C C . PHE A 1 220 ? -1.580 1.395 -9.104 1.00 95.69 220 PHE A C 1
ATOM 1734 O O . PHE A 1 220 ? -1.726 1.338 -7.885 1.00 95.69 220 PHE A O 1
ATOM 1741 N N . LEU A 1 221 ? -1.742 2.543 -9.773 1.00 96.69 221 LEU A N 1
ATOM 1742 C CA . LEU A 1 221 ? -2.079 3.813 -9.116 1.00 96.69 221 LEU A CA 1
ATOM 1743 C C . LEU A 1 221 ? -3.425 3.769 -8.379 1.00 96.69 221 LEU A C 1
ATOM 1745 O O . LEU A 1 221 ? -3.524 4.283 -7.263 1.00 96.69 221 LEU A O 1
ATOM 1749 N N . VAL A 1 222 ? -4.445 3.130 -8.958 1.00 97.69 222 VAL A N 1
ATOM 1750 C CA . VAL A 1 222 ? -5.742 2.922 -8.287 1.00 97.69 222 VAL A CA 1
ATOM 1751 C C . VAL A 1 222 ? -5.572 2.060 -7.035 1.00 97.69 222 VAL A C 1
ATOM 1753 O O . VAL A 1 222 ? -6.084 2.414 -5.971 1.00 97.69 222 VAL A O 1
ATOM 1756 N N . GLY A 1 223 ? -4.800 0.973 -7.129 1.00 96.81 223 GLY A N 1
ATOM 1757 C CA . GLY A 1 223 ? -4.436 0.145 -5.979 1.00 96.81 223 GLY A CA 1
ATOM 1758 C C . GLY A 1 223 ? -3.709 0.956 -4.903 1.00 96.81 223 GLY A C 1
ATOM 1759 O O . GLY A 1 223 ? -4.098 0.924 -3.739 1.00 96.81 223 GLY A O 1
ATOM 1760 N N . ARG A 1 224 ? -2.715 1.765 -5.287 1.00 96.25 224 ARG A N 1
ATOM 1761 C CA . ARG A 1 224 ? -1.963 2.649 -4.381 1.00 96.25 224 ARG A CA 1
ATOM 1762 C C . ARG A 1 224 ? -2.869 3.652 -3.671 1.00 96.25 224 ARG A C 1
ATOM 1764 O O . ARG A 1 224 ? -2.739 3.843 -2.462 1.00 96.25 224 ARG A O 1
ATOM 1771 N N . PHE A 1 225 ? -3.801 4.266 -4.393 1.00 97.94 225 PHE A N 1
ATOM 1772 C CA . PHE A 1 225 ? -4.794 5.166 -3.812 1.00 97.94 225 PHE A CA 1
ATOM 1773 C C . PHE A 1 225 ? -5.688 4.442 -2.797 1.00 97.94 225 PHE A C 1
ATOM 1775 O O . PHE A 1 225 ? -5.835 4.901 -1.662 1.00 97.94 225 PHE A O 1
ATOM 1782 N N . GLY A 1 226 ? -6.232 3.279 -3.170 1.00 97.62 226 GLY A N 1
ATOM 1783 C CA . GLY A 1 226 ? -7.050 2.451 -2.282 1.00 97.62 226 GLY A CA 1
ATOM 1784 C C . GLY A 1 226 ? -6.295 2.018 -1.024 1.00 97.62 226 GLY A C 1
ATOM 1785 O O . GLY A 1 226 ? -6.836 2.099 0.077 1.00 97.62 226 GLY A O 1
ATOM 1786 N N . LEU A 1 227 ? -5.020 1.651 -1.169 1.00 96.75 227 LEU A N 1
ATOM 1787 C CA . LEU A 1 227 ? -4.140 1.257 -0.070 1.00 96.75 227 LEU A CA 1
ATOM 1788 C C . LEU A 1 227 ? -3.875 2.432 0.879 1.00 96.75 227 LEU A C 1
ATOM 1790 O O . LEU A 1 227 ? -3.915 2.261 2.095 1.00 96.75 227 LEU A O 1
ATOM 1794 N N . GLY A 1 228 ? -3.676 3.639 0.341 1.00 97.25 228 GLY A N 1
ATOM 1795 C CA . GLY A 1 228 ? -3.578 4.865 1.133 1.00 97.25 228 GLY A CA 1
ATOM 1796 C C . GLY A 1 228 ? -4.855 5.150 1.929 1.00 97.25 228 GLY A C 1
ATOM 1797 O O . GLY A 1 228 ? -4.790 5.411 3.132 1.00 97.25 228 GLY A O 1
ATOM 1798 N N . ALA A 1 229 ? -6.023 5.037 1.293 1.00 97.44 229 ALA A N 1
ATOM 1799 C CA . ALA A 1 229 ? -7.309 5.246 1.960 1.00 97.44 229 ALA A CA 1
ATOM 1800 C C . ALA A 1 229 ? -7.566 4.207 3.061 1.00 97.44 229 ALA A C 1
ATOM 1802 O O . ALA A 1 229 ? -7.942 4.559 4.182 1.00 97.44 229 ALA A O 1
ATOM 1803 N N . ALA A 1 230 ? -7.294 2.937 2.765 1.00 96.44 230 ALA A N 1
ATOM 1804 C CA . ALA A 1 230 ? -7.386 1.841 3.715 1.00 96.44 230 ALA A CA 1
ATOM 1805 C C . ALA A 1 230 ? -6.394 1.984 4.876 1.00 96.44 230 ALA A C 1
ATOM 1807 O O . ALA A 1 230 ? -6.735 1.696 6.020 1.00 96.44 230 ALA A O 1
ATOM 1808 N N . SER A 1 231 ? -5.186 2.489 4.614 1.00 95.75 231 SER A N 1
ATOM 1809 C CA . SER A 1 231 ? -4.183 2.742 5.649 1.00 95.75 231 SER A CA 1
ATOM 1810 C C . SER A 1 231 ? -4.706 3.704 6.718 1.00 95.75 231 SER A C 1
ATOM 1812 O O . SER A 1 231 ? -4.626 3.400 7.911 1.00 95.75 231 SER A O 1
ATOM 1814 N N . SER A 1 232 ? -5.335 4.808 6.297 1.00 95.06 232 SER A N 1
ATOM 1815 C CA . SER A 1 232 ? -6.038 5.730 7.199 1.00 95.06 232 SER A CA 1
ATOM 1816 C C . SER A 1 232 ? -7.194 5.035 7.931 1.00 95.06 232 SER A C 1
ATOM 1818 O O . SER A 1 232 ? -7.319 5.166 9.150 1.00 95.06 232 SER A O 1
ATOM 1820 N N . ALA A 1 233 ? -8.002 4.245 7.218 1.00 94.69 233 ALA A N 1
ATOM 1821 C CA . ALA A 1 233 ? -9.124 3.492 7.786 1.00 94.69 233 ALA A CA 1
ATOM 1822 C C . ALA A 1 233 ? -8.717 2.473 8.863 1.00 94.69 233 ALA A C 1
ATOM 1824 O O . ALA A 1 233 ? -9.519 2.151 9.734 1.00 94.69 233 ALA A O 1
ATOM 1825 N N . LEU A 1 234 ? -7.487 1.963 8.812 1.00 94.69 234 LEU A N 1
ATOM 1826 C CA . LEU A 1 234 ? -6.930 1.077 9.832 1.00 94.69 234 LEU A CA 1
ATOM 1827 C C . LEU A 1 234 ? -6.309 1.875 10.982 1.00 94.69 234 LEU A C 1
ATOM 1829 O O . LEU A 1 234 ? -6.568 1.577 12.147 1.00 94.69 234 LEU A O 1
ATOM 1833 N N . PHE A 1 235 ? -5.519 2.905 10.661 1.00 94.31 235 PHE A N 1
ATOM 1834 C CA . PHE A 1 235 ? -4.745 3.671 11.638 1.00 94.31 235 PHE A CA 1
ATOM 1835 C C . PHE A 1 235 ? -5.630 4.416 12.641 1.00 94.31 235 PHE A C 1
ATOM 1837 O O . PHE A 1 235 ? -5.454 4.251 13.848 1.00 94.31 235 PHE A O 1
ATOM 1844 N N . TYR A 1 236 ? -6.591 5.221 12.170 1.00 93.06 236 TYR A N 1
ATOM 1845 C CA . TYR A 1 236 ? -7.369 6.085 13.065 1.00 93.06 236 TYR A CA 1
ATOM 1846 C C . TYR A 1 236 ? -8.279 5.296 14.015 1.00 93.06 236 TYR A C 1
ATOM 1848 O O . TYR A 1 236 ? -8.236 5.575 15.215 1.00 93.06 236 TYR A O 1
ATOM 1856 N N . PRO A 1 237 ? -9.056 4.289 13.562 1.00 93.38 237 PRO A N 1
ATOM 1857 C CA . PRO A 1 237 ? -9.853 3.479 14.475 1.00 93.38 237 PRO A CA 1
ATOM 1858 C C . PRO A 1 237 ? -8.998 2.670 15.451 1.00 93.38 237 PRO A C 1
ATOM 1860 O O . PRO A 1 237 ? -9.365 2.595 16.619 1.00 93.38 237 PRO A O 1
ATOM 1863 N N . ALA A 1 238 ? -7.854 2.117 15.027 1.00 94.25 238 ALA A N 1
ATOM 1864 C CA . ALA A 1 238 ? -6.949 1.392 15.924 1.00 94.25 238 ALA A CA 1
ATOM 1865 C C . ALA A 1 238 ? -6.351 2.313 17.002 1.00 94.25 238 ALA A C 1
ATOM 1867 O O . ALA A 1 238 ? -6.346 1.976 18.186 1.00 94.25 238 ALA A O 1
ATOM 1868 N N . PHE A 1 239 ? -5.917 3.517 16.619 1.00 93.88 239 PHE A N 1
ATOM 1869 C CA . PHE A 1 239 ? -5.432 4.510 17.574 1.00 93.88 239 PHE A CA 1
ATOM 1870 C C . PHE A 1 239 ? -6.534 4.948 18.549 1.00 93.88 239 PHE A C 1
ATOM 1872 O O . PHE A 1 239 ? -6.318 4.980 19.763 1.00 93.88 239 PHE A O 1
ATOM 1879 N N . ALA A 1 240 ? -7.740 5.216 18.037 1.00 93.12 240 ALA A N 1
ATOM 1880 C CA . ALA A 1 240 ? -8.899 5.550 18.858 1.00 93.12 240 ALA A CA 1
ATOM 1881 C C . ALA A 1 240 ? -9.246 4.418 19.836 1.00 93.12 240 ALA A C 1
ATOM 1883 O O . ALA A 1 240 ? -9.496 4.693 21.005 1.00 93.12 240 ALA A O 1
ATOM 1884 N N . MET A 1 241 ? -9.185 3.151 19.409 1.00 92.81 241 MET A N 1
ATOM 1885 C CA . MET A 1 241 ? -9.402 1.999 20.289 1.00 92.81 241 MET A CA 1
ATOM 1886 C C . MET A 1 241 ? -8.436 1.989 21.473 1.00 92.81 241 MET A C 1
ATOM 1888 O O . MET A 1 241 ? -8.885 1.840 22.609 1.00 92.81 241 MET A O 1
ATOM 1892 N N . ILE A 1 242 ? -7.135 2.191 21.243 1.00 92.81 242 ILE A N 1
ATOM 1893 C CA . ILE A 1 242 ? -6.143 2.264 22.328 1.00 92.81 242 ILE A CA 1
ATOM 1894 C C . ILE A 1 242 ? -6.489 3.420 23.271 1.00 92.81 242 ILE A C 1
ATOM 1896 O O . ILE A 1 242 ? -6.621 3.244 24.480 1.00 92.81 242 ILE A O 1
ATOM 1900 N N . VAL A 1 243 ? -6.684 4.613 22.716 1.00 92.25 243 VAL A N 1
ATOM 1901 C CA . VAL A 1 243 ? -6.904 5.841 23.485 1.00 92.25 243 VAL A CA 1
ATOM 1902 C C . VAL A 1 243 ? -8.218 5.796 24.274 1.00 92.25 243 VAL A C 1
ATOM 1904 O O . VAL A 1 243 ? -8.277 6.353 25.369 1.00 92.25 243 VAL A O 1
ATOM 1907 N N . GLU A 1 244 ? -9.263 5.150 23.761 1.00 91.62 244 GLU A N 1
ATOM 1908 C CA . GLU A 1 244 ? -10.575 5.046 24.410 1.00 91.62 244 GLU A CA 1
ATOM 1909 C C . GLU A 1 244 ? -10.630 3.945 25.487 1.00 91.62 244 GLU A C 1
ATOM 1911 O O . GLU A 1 244 ? -11.388 4.083 26.448 1.00 91.62 244 GLU A O 1
ATOM 1916 N N . ASN A 1 245 ? -9.831 2.881 25.375 1.00 88.62 245 ASN A N 1
ATOM 1917 C CA . ASN A 1 245 ? -9.891 1.733 26.293 1.00 88.62 245 ASN A CA 1
ATOM 1918 C C . ASN A 1 245 ? -8.814 1.736 27.389 1.00 88.62 245 ASN A C 1
ATOM 1920 O O . ASN A 1 245 ? -8.960 1.035 28.388 1.00 88.62 245 ASN A O 1
ATOM 1924 N N . VAL A 1 246 ? -7.731 2.493 27.216 1.00 88.62 246 VAL A N 1
ATOM 1925 C CA . VAL A 1 246 ? -6.594 2.508 28.148 1.00 88.62 246 VAL A CA 1
ATOM 1926 C C . VAL A 1 246 ? -6.748 3.620 29.189 1.00 88.62 246 VAL A C 1
ATOM 1928 O O . VAL A 1 246 ? -7.135 4.747 28.870 1.00 88.62 246 VAL A O 1
ATOM 1931 N N . CYS A 1 247 ? -6.398 3.322 30.444 1.00 85.31 247 CYS A N 1
ATOM 1932 C CA . CYS A 1 247 ? -6.363 4.302 31.531 1.00 85.31 247 CYS A CA 1
ATOM 1933 C C . CYS A 1 247 ? -5.337 5.421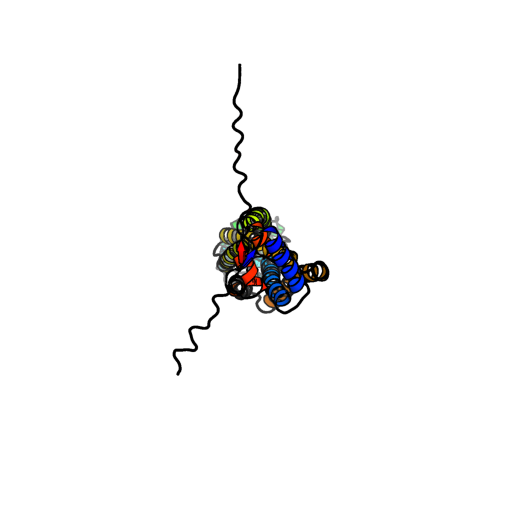 31.257 1.00 85.31 247 CYS A C 1
ATOM 1935 O O . CYS A 1 247 ? -4.284 5.194 30.654 1.00 85.31 247 CYS A O 1
ATOM 1937 N N . LEU A 1 248 ? -5.603 6.632 31.760 1.00 83.62 248 LEU A N 1
ATOM 1938 C CA . LEU A 1 248 ? -4.770 7.826 31.555 1.00 83.62 248 LEU A CA 1
ATOM 1939 C C . LEU A 1 248 ? -3.280 7.596 31.858 1.00 83.62 248 LEU A C 1
ATOM 1941 O O . LEU A 1 248 ? -2.432 8.087 31.116 1.00 83.62 248 LEU A O 1
ATOM 1945 N N . ARG A 1 249 ? -2.957 6.791 32.881 1.00 84.19 249 ARG A N 1
ATOM 1946 C CA . ARG A 1 249 ? -1.572 6.459 33.261 1.00 84.19 249 ARG A CA 1
ATOM 1947 C C . ARG A 1 249 ? -0.788 5.762 32.144 1.00 84.19 249 ARG A C 1
ATOM 1949 O O . ARG A 1 249 ? 0.404 6.015 31.992 1.00 84.19 249 ARG A O 1
ATOM 1956 N N . HIS A 1 250 ? -1.432 4.878 31.381 1.00 85.50 250 HIS A N 1
ATOM 1957 C CA . HIS A 1 250 ? -0.765 4.082 30.345 1.00 85.50 250 HIS A CA 1
ATOM 1958 C C . HIS A 1 250 ? -0.973 4.619 28.924 1.00 85.50 250 HIS A C 1
ATOM 1960 O O . HIS A 1 250 ? -0.239 4.253 28.007 1.00 85.50 250 HIS A O 1
ATOM 1966 N N . ARG A 1 251 ? -1.933 5.530 28.751 1.00 89.56 251 ARG A N 1
ATOM 1967 C CA . ARG A 1 251 ? -2.341 6.078 27.457 1.00 89.56 251 ARG A CA 1
ATOM 1968 C C . ARG A 1 251 ? -1.175 6.646 26.649 1.00 89.56 251 ARG A C 1
ATOM 1970 O O . ARG A 1 251 ? -1.041 6.310 25.476 1.00 89.56 251 ARG A O 1
ATOM 1977 N N . SER A 1 252 ? -0.327 7.473 27.263 1.00 91.75 252 SER A N 1
ATOM 1978 C CA . SER A 1 252 ? 0.756 8.167 26.553 1.00 91.75 252 SER A CA 1
ATOM 1979 C C . SER A 1 252 ? 1.820 7.207 26.024 1.00 91.75 252 SER A C 1
ATOM 1981 O O . SER A 1 252 ? 2.121 7.228 24.834 1.00 91.75 252 SER A O 1
ATOM 1983 N N . TRP A 1 253 ? 2.363 6.323 26.868 1.00 92.31 253 TRP A N 1
ATOM 1984 C CA . TRP A 1 253 ? 3.423 5.413 26.424 1.00 92.31 253 TRP A CA 1
ATOM 1985 C C . TRP A 1 253 ? 2.895 4.357 25.443 1.00 92.31 253 TRP A C 1
ATOM 1987 O O . TRP A 1 253 ? 3.587 4.050 24.478 1.00 92.31 253 TRP A O 1
ATOM 1997 N N . MET A 1 254 ? 1.663 3.851 25.617 1.00 93.56 254 MET A N 1
ATOM 1998 C CA . MET A 1 254 ? 1.054 2.928 24.647 1.00 93.56 254 MET A CA 1
ATOM 1999 C C . MET A 1 254 ? 0.811 3.618 23.304 1.00 93.56 254 MET A C 1
ATOM 2001 O O . MET A 1 254 ? 1.024 3.014 22.260 1.00 93.56 254 MET A O 1
ATOM 2005 N N . SER A 1 255 ? 0.436 4.900 23.307 1.00 93.44 255 SER A N 1
ATOM 2006 C CA . SER A 1 255 ? 0.311 5.686 22.073 1.00 93.44 255 SER A CA 1
ATOM 2007 C C . SER A 1 255 ? 1.660 5.853 21.367 1.00 93.44 255 SER A C 1
ATOM 2009 O O . SER A 1 255 ? 1.740 5.708 20.151 1.00 93.44 255 SER A O 1
ATOM 2011 N N . ILE A 1 256 ? 2.735 6.099 22.125 1.00 94.25 256 ILE A N 1
ATOM 2012 C CA . ILE A 1 256 ? 4.102 6.167 21.587 1.00 94.25 256 ILE A CA 1
ATOM 2013 C C . ILE A 1 256 ? 4.526 4.809 21.021 1.00 94.25 256 ILE A C 1
ATOM 2015 O O . ILE A 1 256 ? 5.035 4.750 19.905 1.00 94.25 256 ILE A O 1
ATOM 2019 N N . ALA A 1 257 ? 4.282 3.717 21.747 1.00 94.62 257 ALA A N 1
ATOM 2020 C CA . ALA A 1 257 ? 4.613 2.367 21.301 1.00 94.62 257 ALA A CA 1
ATOM 2021 C C . ALA A 1 257 ? 3.813 1.961 20.050 1.00 94.62 257 ALA A C 1
ATOM 2023 O O . ALA A 1 257 ? 4.367 1.361 19.130 1.00 94.62 257 ALA A O 1
ATOM 2024 N N . PHE A 1 258 ? 2.539 2.358 19.967 1.00 95.25 258 PHE A N 1
ATOM 2025 C CA . PHE A 1 258 ? 1.736 2.215 18.757 1.00 95.25 258 PHE A CA 1
ATOM 2026 C C . PHE A 1 258 ? 2.367 2.970 17.584 1.00 95.25 258 PHE A C 1
ATOM 2028 O O . PHE A 1 258 ? 2.617 2.358 16.550 1.00 95.25 258 PHE A O 1
ATOM 2035 N N . SER A 1 259 ? 2.723 4.246 17.740 1.00 93.56 259 SER A N 1
ATOM 2036 C CA . SER A 1 259 ? 3.410 5.008 16.686 1.00 93.56 259 SER A CA 1
ATOM 2037 C C . SER A 1 259 ? 4.762 4.393 16.297 1.00 93.56 259 SER A C 1
ATOM 2039 O O . SER A 1 259 ? 5.085 4.309 15.113 1.00 93.56 259 SER A O 1
ATOM 2041 N N . GLY A 1 260 ? 5.519 3.889 17.277 1.00 94.88 260 GLY A N 1
ATOM 2042 C CA . GLY A 1 260 ? 6.809 3.219 17.087 1.00 94.88 260 GLY A CA 1
ATOM 2043 C C . GLY A 1 260 ? 6.729 1.893 16.327 1.00 94.88 260 GLY A C 1
ATOM 2044 O O . GLY A 1 260 ? 7.740 1.425 15.811 1.00 94.88 260 GLY A O 1
ATOM 2045 N N . SER A 1 261 ? 5.538 1.312 16.183 1.00 95.56 261 SER A N 1
ATOM 2046 C CA . SER A 1 261 ? 5.355 0.098 15.385 1.00 95.56 261 SER A CA 1
ATOM 2047 C C . SER A 1 261 ? 5.383 0.331 13.871 1.00 95.56 261 SER A C 1
ATOM 2049 O O . SER A 1 261 ? 5.715 -0.584 13.122 1.00 95.56 261 SER A O 1
ATOM 2051 N N . TYR A 1 262 ? 5.127 1.556 13.399 1.00 95.25 262 TYR A N 1
ATOM 2052 C CA . TYR A 1 262 ? 5.209 1.870 11.969 1.00 95.25 262 TYR A CA 1
ATOM 2053 C C . TYR A 1 262 ? 6.653 1.732 11.431 1.00 95.25 262 TYR A C 1
ATOM 2055 O O . TYR A 1 262 ? 6.848 1.001 10.458 1.00 95.25 262 TYR A O 1
ATOM 2063 N N . PRO A 1 263 ? 7.692 2.315 12.075 1.00 96.00 263 PRO A N 1
ATOM 2064 C CA . PRO A 1 263 ? 9.093 2.068 11.717 1.00 96.00 263 PRO A CA 1
ATOM 2065 C C . PRO A 1 263 ? 9.524 0.597 11.744 1.00 96.00 263 PRO A C 1
ATOM 2067 O O . PRO A 1 263 ? 10.354 0.201 10.931 1.00 96.00 263 PRO A O 1
ATOM 2070 N N . ILE A 1 264 ? 8.959 -0.231 12.631 1.00 96.19 264 ILE A N 1
ATOM 2071 C CA . ILE A 1 264 ? 9.239 -1.678 12.642 1.00 96.19 264 ILE A CA 1
ATOM 2072 C C . ILE A 1 264 ? 8.831 -2.300 11.301 1.00 96.19 264 ILE A C 1
ATOM 2074 O O . ILE A 1 264 ? 9.588 -3.084 10.732 1.00 96.19 264 ILE A O 1
ATOM 2078 N N . GLY A 1 265 ? 7.689 -1.881 10.746 1.00 95.44 265 GLY A N 1
ATOM 2079 C CA . GLY A 1 265 ? 7.277 -2.257 9.395 1.00 95.44 265 GLY A CA 1
ATOM 2080 C C . GLY A 1 265 ? 8.307 -1.860 8.333 1.00 95.44 265 GLY A C 1
ATOM 2081 O O . GLY A 1 265 ? 8.630 -2.667 7.472 1.00 95.44 265 GLY A O 1
ATOM 2082 N N . LEU A 1 266 ? 8.901 -0.667 8.416 1.00 94.88 266 LEU A N 1
ATOM 2083 C CA . LEU A 1 266 ? 9.930 -0.223 7.460 1.00 94.88 266 LEU A CA 1
ATOM 2084 C C . LEU A 1 266 ? 11.195 -1.091 7.525 1.00 94.88 266 LEU A C 1
ATOM 2086 O O . LEU A 1 266 ? 11.779 -1.405 6.491 1.00 94.88 266 LEU A O 1
ATOM 2090 N N . ILE A 1 267 ? 11.604 -1.505 8.725 1.00 95.69 267 ILE A N 1
ATOM 2091 C CA . ILE A 1 267 ? 12.747 -2.412 8.903 1.00 95.69 267 ILE A CA 1
ATOM 2092 C C . ILE A 1 267 ? 12.429 -3.783 8.290 1.00 95.69 267 ILE A C 1
ATOM 2094 O O . ILE A 1 267 ? 13.254 -4.344 7.571 1.00 95.69 267 ILE A O 1
ATOM 2098 N N . MET A 1 268 ? 11.215 -4.300 8.513 1.00 94.75 268 MET A N 1
ATOM 2099 C CA . MET A 1 268 ? 10.764 -5.551 7.894 1.00 94.75 268 MET A CA 1
ATOM 2100 C C . MET A 1 268 ? 10.722 -5.451 6.366 1.00 94.75 268 MET A C 1
ATOM 2102 O O . MET A 1 268 ? 11.154 -6.379 5.691 1.00 94.75 268 MET A O 1
ATOM 2106 N N . LEU A 1 269 ? 10.256 -4.325 5.818 1.00 94.94 269 LEU A N 1
ATOM 2107 C CA . LEU A 1 269 ? 10.270 -4.060 4.379 1.00 94.94 269 LEU A CA 1
ATOM 2108 C C . LEU A 1 269 ? 11.686 -4.159 3.806 1.00 94.94 269 LEU A C 1
ATOM 2110 O O . LEU A 1 269 ? 11.881 -4.834 2.800 1.00 94.94 269 LEU A O 1
ATOM 2114 N N . ALA A 1 270 ? 12.661 -3.506 4.444 1.00 94.31 270 ALA A N 1
ATOM 2115 C CA . ALA A 1 270 ? 14.052 -3.541 4.001 1.00 94.31 270 ALA A CA 1
ATOM 2116 C C . ALA A 1 270 ? 14.618 -4.970 4.016 1.00 94.31 270 ALA A C 1
ATOM 2118 O O . ALA A 1 270 ? 15.261 -5.385 3.055 1.00 94.31 270 ALA A O 1
ATOM 2119 N N . ALA A 1 271 ? 14.319 -5.748 5.061 1.00 94.62 271 ALA A N 1
ATOM 2120 C CA . ALA A 1 271 ? 14.720 -7.151 5.137 1.00 94.62 271 ALA A CA 1
ATOM 2121 C C . ALA A 1 271 ? 14.079 -8.006 4.028 1.00 94.62 271 ALA A C 1
ATOM 2123 O O . ALA A 1 271 ? 14.763 -8.809 3.402 1.00 94.62 271 ALA A O 1
ATOM 2124 N N . ILE A 1 272 ? 12.782 -7.821 3.752 1.00 94.12 272 ILE A N 1
ATOM 2125 C CA . ILE A 1 272 ? 12.072 -8.561 2.695 1.00 94.12 272 ILE A CA 1
ATOM 2126 C C . ILE A 1 272 ? 12.631 -8.207 1.314 1.00 94.12 272 ILE A C 1
ATOM 2128 O O . ILE A 1 272 ? 12.910 -9.111 0.533 1.00 94.12 272 ILE A O 1
ATOM 2132 N N . ALA A 1 273 ? 12.834 -6.918 1.029 1.00 92.06 273 ALA A N 1
ATOM 2133 C CA . ALA A 1 273 ? 13.388 -6.456 -0.244 1.00 92.06 273 ALA A CA 1
ATOM 2134 C C . ALA A 1 273 ? 14.828 -6.947 -0.475 1.00 92.06 273 ALA A C 1
ATOM 2136 O O . ALA A 1 273 ? 15.211 -7.201 -1.611 1.00 92.06 273 ALA A O 1
ATOM 2137 N N . TYR A 1 274 ? 15.610 -7.126 0.595 1.00 92.06 274 TYR A N 1
ATOM 2138 C CA . TYR A 1 274 ? 16.946 -7.716 0.510 1.00 92.06 274 TYR A CA 1
ATOM 2139 C C . TYR A 1 274 ? 16.914 -9.217 0.177 1.00 92.06 274 TYR A C 1
ATOM 2141 O O . TYR A 1 274 ? 17.743 -9.698 -0.588 1.00 92.06 274 TYR A O 1
ATOM 2149 N N . LEU A 1 275 ? 15.962 -9.968 0.743 1.00 93.50 275 LEU A N 1
ATOM 2150 C CA . LEU A 1 275 ? 15.846 -11.416 0.524 1.00 93.50 275 LEU A CA 1
ATOM 2151 C C . LEU A 1 275 ? 15.207 -11.773 -0.822 1.00 93.50 275 LEU A C 1
ATOM 2153 O O . LEU A 1 275 ? 15.508 -12.823 -1.387 1.00 93.50 275 LEU A O 1
ATOM 2157 N N . VAL A 1 276 ? 14.291 -10.934 -1.306 1.00 91.50 276 VAL A N 1
ATOM 2158 C CA . VAL A 1 276 ? 13.536 -11.156 -2.539 1.00 91.50 276 VAL A CA 1
ATOM 2159 C C . VAL A 1 276 ? 13.606 -9.877 -3.371 1.00 91.50 276 VAL A C 1
ATOM 2161 O O . VAL A 1 276 ? 12.829 -8.961 -3.124 1.00 91.50 276 VAL A O 1
ATOM 2164 N N . PRO A 1 277 ? 14.519 -9.785 -4.348 1.00 84.69 277 PRO A N 1
ATOM 2165 C CA . PRO A 1 277 ? 14.762 -8.532 -5.061 1.00 84.69 277 PRO A CA 1
ATOM 2166 C C . PRO A 1 277 ? 13.673 -8.196 -6.089 1.00 84.69 277 PRO A C 1
ATOM 2168 O O . PRO A 1 277 ? 13.501 -7.032 -6.430 1.00 84.69 277 PRO A O 1
ATOM 2171 N N . GLN A 1 278 ? 12.902 -9.179 -6.568 1.00 92.50 278 GLN A N 1
ATOM 2172 C CA . GLN A 1 278 ? 11.869 -8.935 -7.578 1.00 92.50 278 GLN A CA 1
ATOM 2173 C C . GLN A 1 278 ? 10.656 -8.196 -6.996 1.00 92.50 278 GLN A C 1
ATOM 2175 O O . GLN A 1 278 ? 10.010 -8.673 -6.054 1.00 92.50 278 GLN A O 1
ATOM 2180 N N . TRP A 1 279 ? 10.276 -7.064 -7.594 1.00 93.31 279 TRP A N 1
ATOM 2181 C CA . TRP A 1 279 ? 9.325 -6.127 -6.988 1.00 93.31 279 TRP A CA 1
ATOM 2182 C C . TRP A 1 279 ? 7.922 -6.715 -6.792 1.00 93.31 279 TRP A C 1
ATOM 2184 O O . TRP A 1 279 ? 7.264 -6.436 -5.784 1.00 93.31 279 TRP A O 1
ATOM 2194 N N . ARG A 1 280 ? 7.465 -7.567 -7.722 1.00 93.81 280 ARG A N 1
ATOM 2195 C CA . ARG A 1 280 ? 6.163 -8.252 -7.627 1.00 93.81 280 ARG A CA 1
ATOM 2196 C C . ARG A 1 280 ? 6.140 -9.257 -6.481 1.00 93.81 280 ARG A C 1
ATOM 2198 O O . ARG A 1 280 ? 5.149 -9.333 -5.755 1.00 93.81 280 ARG A O 1
ATOM 2205 N N . TYR A 1 281 ? 7.233 -9.991 -6.274 1.00 94.56 281 TYR A N 1
ATOM 2206 C CA . TYR A 1 281 ? 7.334 -10.928 -5.158 1.00 94.56 281 TYR A CA 1
ATOM 2207 C C . TYR A 1 281 ? 7.492 -10.218 -3.817 1.00 94.56 281 TYR A C 1
ATOM 2209 O O . TYR A 1 281 ? 6.914 -10.688 -2.838 1.00 94.56 281 TYR A O 1
ATOM 2217 N N . VAL A 1 282 ? 8.155 -9.056 -3.766 1.00 94.69 282 VAL A N 1
ATOM 2218 C CA . VAL A 1 282 ? 8.107 -8.198 -2.574 1.00 94.69 282 VAL A CA 1
ATOM 2219 C C . VAL A 1 282 ? 6.661 -7.816 -2.278 1.00 94.69 282 VAL A C 1
ATOM 2221 O O . VAL A 1 282 ? 6.179 -8.111 -1.191 1.00 94.69 282 VAL A O 1
ATOM 2224 N N . GLN A 1 283 ? 5.924 -7.244 -3.239 1.00 94.00 283 GLN A N 1
ATOM 2225 C CA . GLN A 1 283 ? 4.513 -6.867 -3.047 1.00 94.00 283 GLN A CA 1
ATOM 2226 C C . GLN A 1 283 ? 3.641 -8.043 -2.576 1.00 94.00 283 GLN A C 1
ATOM 2228 O O . GLN A 1 283 ? 2.822 -7.885 -1.665 1.00 94.00 283 GLN A O 1
ATOM 2233 N N . LEU A 1 284 ? 3.862 -9.241 -3.122 1.00 94.62 284 LEU A N 1
ATOM 2234 C CA . LEU A 1 284 ? 3.183 -10.456 -2.681 1.00 94.62 284 LEU A CA 1
ATOM 2235 C C . LEU A 1 284 ? 3.548 -10.826 -1.234 1.00 94.62 284 LEU A C 1
ATOM 2237 O O . LEU A 1 284 ? 2.656 -11.093 -0.426 1.00 94.62 284 LEU A O 1
ATOM 2241 N N . ALA A 1 285 ? 4.836 -10.789 -0.884 1.00 94.62 285 ALA A N 1
ATOM 2242 C CA . ALA A 1 285 ? 5.328 -11.052 0.466 1.00 94.62 285 ALA A CA 1
ATOM 2243 C C . ALA A 1 285 ? 4.802 -10.034 1.491 1.00 94.62 285 ALA A C 1
ATOM 2245 O O . ALA A 1 285 ? 4.566 -10.399 2.639 1.00 94.62 285 ALA A O 1
ATOM 2246 N N . LEU A 1 286 ? 4.547 -8.786 1.082 1.00 93.12 286 LEU A N 1
ATOM 2247 C CA . LEU A 1 286 ? 3.871 -7.780 1.908 1.00 93.12 286 LEU A CA 1
ATOM 2248 C C . LEU A 1 286 ? 2.358 -8.052 2.006 1.00 93.12 286 LEU A C 1
ATOM 2250 O O . LEU A 1 286 ? 1.726 -7.818 3.038 1.00 93.12 286 LEU A O 1
ATOM 2254 N N . THR A 1 287 ? 1.734 -8.538 0.936 1.00 93.38 287 THR A N 1
ATOM 2255 C CA . THR A 1 287 ? 0.289 -8.810 0.895 1.00 93.38 287 THR A CA 1
ATOM 2256 C C . THR A 1 287 ? -0.101 -10.016 1.751 1.00 93.38 287 THR A C 1
ATOM 2258 O O . THR A 1 287 ? -1.147 -9.988 2.395 1.00 93.38 287 THR A O 1
ATOM 2261 N N . MET A 1 288 ? 0.751 -11.039 1.846 1.00 92.44 288 MET A N 1
ATOM 2262 C CA . MET A 1 288 ? 0.472 -12.246 2.636 1.00 92.44 288 MET A CA 1
ATOM 2263 C C . MET A 1 288 ? 0.184 -11.953 4.126 1.00 92.44 288 MET A C 1
ATOM 2265 O O . MET A 1 288 ? -0.878 -12.356 4.611 1.00 92.44 288 MET A O 1
ATOM 2269 N N . PRO A 1 289 ? 1.018 -11.192 4.867 1.00 90.81 289 PRO A N 1
ATOM 2270 C CA . PRO A 1 289 ? 0.704 -10.794 6.239 1.00 90.81 289 PRO A CA 1
ATOM 2271 C C . PRO A 1 289 ? -0.553 -9.925 6.372 1.00 90.81 289 PRO A C 1
ATOM 2273 O O . PRO A 1 289 ? -1.154 -9.901 7.444 1.00 90.81 289 PRO A O 1
ATOM 2276 N N . ALA A 1 290 ? -1.000 -9.239 5.311 1.00 89.56 290 ALA A N 1
ATOM 2277 C CA . ALA A 1 290 ? -2.244 -8.470 5.350 1.00 89.56 290 ALA A CA 1
ATOM 2278 C C . ALA A 1 290 ? -3.481 -9.360 5.554 1.00 89.56 290 ALA A C 1
ATOM 2280 O O . ALA A 1 290 ? -4.479 -8.900 6.103 1.00 89.56 290 ALA A O 1
ATOM 2281 N N . LEU A 1 291 ? -3.407 -10.654 5.219 1.00 89.12 291 LEU A N 1
ATOM 2282 C CA . LEU A 1 291 ? -4.473 -11.617 5.515 1.00 89.12 291 LEU A CA 1
ATOM 2283 C C . LEU A 1 291 ? -4.687 -11.812 7.026 1.00 89.12 291 LEU A C 1
ATOM 2285 O O . LEU A 1 291 ? -5.790 -12.157 7.451 1.00 89.12 291 LEU A O 1
ATOM 2289 N N . LEU A 1 292 ? -3.687 -11.499 7.864 1.00 91.06 292 LEU A N 1
ATOM 2290 C CA . LEU A 1 292 ? -3.848 -11.472 9.322 1.00 91.06 292 LEU A CA 1
ATOM 2291 C C . LEU A 1 292 ? -4.881 -10.431 9.777 1.00 91.06 292 LEU A C 1
ATOM 2293 O O . LEU A 1 292 ? -5.408 -10.527 10.890 1.00 91.06 292 LEU A O 1
ATOM 2297 N N . LEU A 1 293 ? -5.221 -9.451 8.933 1.00 92.19 293 LEU A N 1
ATOM 2298 C CA . LEU A 1 293 ? -6.267 -8.480 9.236 1.00 92.19 293 LEU A CA 1
ATOM 2299 C C . LEU A 1 293 ? -7.648 -9.133 9.380 1.00 92.19 293 LEU A C 1
ATOM 2301 O O . LEU A 1 293 ? -8.444 -8.639 10.176 1.00 92.19 293 LEU A O 1
ATOM 2305 N N . PHE A 1 294 ? -7.927 -10.263 8.716 1.00 91.62 294 PHE A N 1
ATOM 2306 C CA . PHE A 1 294 ? -9.183 -10.999 8.921 1.00 91.62 294 PHE A CA 1
ATOM 2307 C C . PHE A 1 294 ? -9.331 -11.466 10.373 1.00 91.62 294 PHE A C 1
ATOM 2309 O O . PHE A 1 294 ? -10.373 -11.250 10.996 1.00 91.62 294 PHE A O 1
ATOM 2316 N N . PHE A 1 295 ? -8.261 -12.027 10.943 1.00 91.56 295 PHE A N 1
ATOM 2317 C CA . PHE A 1 295 ? -8.236 -12.429 12.349 1.00 91.56 295 PHE A CA 1
ATOM 2318 C C . PHE A 1 295 ? -8.359 -11.222 13.283 1.00 91.56 295 PHE A C 1
ATOM 2320 O O . PHE A 1 295 ? -9.106 -11.282 14.260 1.00 91.56 295 PHE A O 1
ATOM 2327 N N . ASN A 1 296 ? -7.706 -10.102 12.956 1.00 91.75 296 ASN A N 1
ATOM 2328 C CA . ASN A 1 296 ? -7.848 -8.864 13.727 1.00 91.75 296 ASN A CA 1
ATOM 2329 C C . ASN A 1 296 ? -9.300 -8.361 13.742 1.00 91.75 296 ASN A C 1
ATOM 2331 O O . ASN A 1 296 ? -9.818 -8.019 14.802 1.00 91.75 296 ASN A O 1
ATOM 2335 N N . CYS A 1 297 ? -9.989 -8.376 12.596 1.00 91.94 297 CYS A N 1
ATOM 2336 C CA . CYS A 1 297 ? -11.392 -7.957 12.502 1.00 91.94 297 CYS A CA 1
ATOM 2337 C C . CYS A 1 297 ? -12.329 -8.858 13.318 1.00 91.94 297 CYS A C 1
ATOM 2339 O O . CYS A 1 297 ? -13.283 -8.372 13.933 1.00 91.94 297 CYS A O 1
ATOM 2341 N N . TYR A 1 298 ? -12.059 -10.166 13.335 1.00 91.62 298 TYR A N 1
ATOM 2342 C CA . TYR A 1 298 ? -12.843 -11.125 14.107 1.00 91.62 298 TYR A CA 1
ATOM 2343 C C . TYR A 1 298 ? -12.670 -10.920 15.619 1.00 91.62 298 TYR A C 1
ATOM 2345 O O . TYR A 1 298 ? -13.663 -10.821 16.342 1.00 91.62 298 TYR A O 1
ATOM 2353 N N . LEU A 1 299 ? -11.421 -10.802 16.084 1.00 91.44 299 LEU A N 1
ATOM 2354 C CA . LEU A 1 299 ? -11.078 -10.708 17.507 1.00 91.44 299 LEU A CA 1
ATOM 2355 C C . LEU A 1 299 ? -11.379 -9.339 18.124 1.00 91.44 299 LEU A C 1
ATOM 2357 O O . LEU A 1 299 ? -11.659 -9.248 19.320 1.00 91.44 299 LEU A O 1
ATOM 2361 N N . MET A 1 300 ? -11.321 -8.267 17.334 1.00 91.00 300 MET A N 1
ATOM 2362 C CA . MET A 1 300 ? -11.534 -6.919 17.845 1.00 91.00 300 MET A CA 1
ATOM 2363 C C . MET A 1 300 ? -12.994 -6.715 18.263 1.00 91.00 300 MET A C 1
ATOM 2365 O O . MET A 1 300 ? -13.919 -6.968 17.492 1.00 91.00 300 MET A O 1
ATOM 2369 N N . ASN A 1 301 ? -13.214 -6.239 19.486 1.00 91.38 301 ASN A N 1
ATOM 2370 C CA . ASN A 1 301 ? -14.529 -5.801 19.959 1.00 91.38 301 ASN A CA 1
ATOM 2371 C C . ASN A 1 301 ? -14.759 -4.326 19.624 1.00 91.38 301 ASN A C 1
ATOM 2373 O O . ASN A 1 301 ? -13.814 -3.604 19.335 1.00 91.38 301 ASN A O 1
ATOM 2377 N N . GLU A 1 302 ? -16.014 -3.878 19.642 1.00 94.38 302 GLU A N 1
ATOM 2378 C CA . GLU A 1 302 ? -16.326 -2.455 19.469 1.00 94.38 302 GLU A CA 1
ATOM 2379 C C . GLU A 1 302 ? -15.914 -1.646 20.711 1.00 94.38 302 GLU A C 1
ATOM 2381 O O . GLU A 1 302 ? -15.892 -2.185 21.818 1.00 94.38 302 GLU A O 1
ATOM 2386 N N . SER A 1 303 ? -15.609 -0.357 20.537 1.00 93.38 303 SER A N 1
ATOM 2387 C CA . SER A 1 303 ? -15.205 0.508 21.645 1.00 93.38 303 SER A CA 1
ATOM 2388 C C . SER A 1 303 ? -16.314 0.621 22.706 1.00 93.38 303 SER A C 1
ATOM 2390 O O . SER A 1 303 ? -17.405 1.118 22.400 1.00 93.38 303 SER A O 1
ATOM 2392 N N . PRO A 1 304 ? -16.043 0.248 23.972 1.00 92.75 304 PRO A N 1
ATOM 2393 C CA . PRO A 1 304 ? -16.943 0.464 25.101 1.00 92.75 304 PRO A CA 1
ATOM 2394 C C . PRO A 1 304 ? -17.381 1.924 25.234 1.00 92.75 304 PRO A C 1
ATOM 2396 O O . PRO A 1 304 ? -18.565 2.187 25.436 1.00 92.75 304 PRO A O 1
ATOM 2399 N N . ARG A 1 305 ? -16.462 2.888 25.053 1.00 91.94 305 ARG A N 1
ATOM 2400 C CA . ARG A 1 305 ? -16.796 4.320 25.139 1.00 91.94 305 ARG A CA 1
ATOM 2401 C C . ARG A 1 305 ? -17.767 4.730 24.042 1.00 91.94 305 ARG A C 1
ATOM 2403 O O . ARG A 1 305 ? -18.762 5.388 24.333 1.00 91.94 305 ARG A O 1
ATOM 2410 N N . TRP A 1 306 ? -17.517 4.315 22.801 1.00 94.31 306 TRP A N 1
ATOM 2411 C CA . TRP A 1 306 ? -18.429 4.596 21.691 1.00 94.31 306 TRP A CA 1
ATOM 2412 C C . TRP A 1 306 ? -19.801 3.935 21.902 1.00 94.31 306 TRP A C 1
ATOM 2414 O O . TRP A 1 306 ? -20.839 4.546 21.664 1.00 94.31 306 TRP A O 1
ATOM 2424 N N . LEU A 1 307 ? -19.841 2.707 22.422 1.00 93.56 307 LEU A N 1
ATOM 2425 C CA . LEU A 1 307 ? -21.098 2.027 22.734 1.00 93.56 307 LEU A CA 1
ATOM 2426 C C . LEU A 1 307 ? -21.899 2.743 23.835 1.00 93.56 307 LEU A C 1
ATOM 2428 O O . LEU A 1 307 ? -23.125 2.825 23.723 1.00 93.56 307 LEU A O 1
ATOM 2432 N N . ILE A 1 308 ? -21.230 3.302 24.851 1.00 93.00 308 ILE A N 1
ATOM 2433 C CA . ILE A 1 308 ? -21.864 4.132 25.889 1.00 93.00 308 ILE A CA 1
ATOM 2434 C C . ILE A 1 308 ? -22.502 5.380 25.265 1.00 93.00 308 ILE A C 1
ATOM 2436 O O . ILE A 1 308 ? -23.658 5.676 25.565 1.00 93.00 308 ILE A O 1
ATOM 2440 N N . THR A 1 309 ? -21.815 6.088 24.356 1.00 91.88 309 THR A N 1
ATOM 2441 C CA . THR A 1 309 ? -22.400 7.279 23.700 1.00 91.88 309 THR A CA 1
ATOM 2442 C C . THR A 1 309 ? -23.590 6.934 22.802 1.00 91.88 309 THR A C 1
ATOM 2444 O O . THR A 1 309 ? -24.492 7.752 22.628 1.00 91.88 309 THR A O 1
ATOM 2447 N N . LYS A 1 310 ? -23.640 5.705 22.274 1.00 93.31 310 LYS A N 1
ATOM 2448 C CA . LYS A 1 310 ? -24.778 5.166 21.512 1.00 93.31 310 LYS A CA 1
ATOM 2449 C C . LYS A 1 310 ? -25.846 4.486 22.380 1.00 93.31 310 LYS A C 1
ATOM 2451 O O . LYS A 1 310 ? -26.750 3.869 21.818 1.00 93.31 310 LYS A O 1
ATOM 2456 N N . LYS A 1 311 ? -25.754 4.575 23.715 1.00 92.75 311 LYS A N 1
ATOM 2457 C CA . LYS A 1 311 ? -26.677 3.951 24.687 1.00 92.75 311 LYS A CA 1
ATOM 2458 C C . LYS A 1 311 ? -26.818 2.426 24.539 1.00 92.75 311 LYS A C 1
ATOM 2460 O O . LYS A 1 311 ? -27.839 1.838 24.888 1.00 92.75 311 LYS A O 1
ATOM 2465 N N . ARG A 1 312 ? -25.789 1.749 24.017 1.00 92.19 312 ARG A N 1
ATOM 2466 C CA . ARG A 1 312 ? -25.764 0.288 23.803 1.00 92.19 312 ARG A CA 1
ATOM 2467 C C . ARG A 1 312 ? -25.175 -0.445 25.012 1.00 92.19 312 ARG A C 1
ATOM 2469 O O . ARG A 1 312 ? -24.229 -1.221 24.883 1.00 92.19 312 ARG A O 1
ATOM 2476 N N . TYR A 1 313 ? -25.743 -0.210 26.192 1.00 92.19 313 TYR A N 1
ATOM 2477 C CA . TYR A 1 313 ? -25.175 -0.643 27.475 1.00 92.19 313 TYR A CA 1
ATOM 2478 C C . TYR A 1 313 ? -25.007 -2.161 27.617 1.00 92.19 313 TYR A C 1
ATOM 2480 O O . TYR A 1 313 ? -23.988 -2.613 28.130 1.00 92.19 313 TYR A O 1
ATOM 2488 N N . ALA A 1 314 ? -25.938 -2.959 27.088 1.00 89.81 314 ALA A N 1
ATOM 2489 C CA . ALA A 1 314 ? -25.845 -4.419 27.155 1.00 89.81 314 ALA A CA 1
ATOM 2490 C C . ALA A 1 314 ? -24.591 -4.976 26.450 1.00 89.81 314 ALA A C 1
ATOM 2492 O O . ALA A 1 314 ? -23.983 -5.937 26.917 1.00 89.81 314 ALA A O 1
ATOM 2493 N N . GLN A 1 315 ? -24.167 -4.350 25.344 1.00 90.94 315 GLN A N 1
ATOM 2494 C CA . GLN A 1 315 ? -22.952 -4.755 24.630 1.00 90.94 315 GLN A CA 1
ATOM 2495 C C . GLN A 1 315 ? -21.693 -4.388 25.418 1.00 90.94 315 GLN A C 1
ATOM 2497 O O . GLN A 1 315 ? -20.765 -5.190 25.480 1.00 90.94 315 GLN A O 1
ATOM 2502 N N . VAL A 1 316 ? -21.683 -3.210 26.049 1.00 92.19 316 VAL A N 1
ATOM 2503 C CA . VAL A 1 316 ? -20.593 -2.768 26.932 1.00 92.19 316 VAL A CA 1
ATOM 2504 C C . VAL A 1 316 ? -20.438 -3.739 28.095 1.00 92.19 316 VAL A C 1
ATOM 2506 O O . VAL A 1 316 ? -19.333 -4.207 28.355 1.00 92.19 316 VAL A O 1
ATOM 2509 N N . TYR A 1 317 ? -21.553 -4.098 28.738 1.00 92.12 317 TYR A N 1
ATOM 2510 C CA . TYR A 1 317 ? -21.572 -5.035 29.856 1.00 92.12 317 TYR A CA 1
ATOM 2511 C C . TYR A 1 317 ? -20.946 -6.380 29.465 1.00 92.12 317 TYR A C 1
ATOM 2513 O O . TYR A 1 317 ? -20.040 -6.869 30.134 1.00 92.12 317 TYR A O 1
ATOM 2521 N N . ARG A 1 318 ? -21.334 -6.922 28.305 1.00 91.62 318 ARG A N 1
ATOM 2522 C CA . ARG A 1 318 ? -20.766 -8.170 27.781 1.00 91.62 318 ARG A CA 1
ATOM 2523 C C . ARG A 1 318 ? -19.268 -8.077 27.488 1.00 91.62 318 ARG A C 1
ATOM 2525 O O . ARG A 1 318 ? -18.556 -9.052 27.692 1.00 91.62 318 ARG A O 1
ATOM 2532 N N . ILE A 1 319 ? -18.775 -6.935 27.009 1.00 90.25 319 ILE A N 1
ATOM 2533 C CA . ILE A 1 319 ? -17.342 -6.751 26.728 1.00 90.25 319 ILE A CA 1
ATOM 2534 C C . ILE A 1 319 ? -16.534 -6.666 28.030 1.00 90.25 319 ILE A C 1
ATOM 2536 O O . ILE A 1 319 ? -15.477 -7.288 28.123 1.00 90.25 319 ILE A O 1
ATOM 2540 N N . LEU A 1 320 ? -17.026 -5.921 29.026 1.00 89.81 320 LEU A N 1
ATOM 2541 C CA . LEU A 1 320 ? -16.302 -5.662 30.275 1.00 89.81 320 LEU A CA 1
ATOM 2542 C C . LEU A 1 320 ? -16.384 -6.828 31.267 1.00 89.81 320 LEU A C 1
ATOM 2544 O O . LEU A 1 320 ? -15.366 -7.225 31.828 1.00 89.81 320 LEU A O 1
ATOM 2548 N N . PHE A 1 321 ? -17.577 -7.392 31.461 1.00 88.38 321 PHE A N 1
ATOM 2549 C CA . PHE A 1 321 ? -17.832 -8.435 32.459 1.00 88.38 321 PHE A CA 1
ATOM 2550 C C . PHE A 1 321 ? -17.834 -9.852 31.880 1.00 88.38 321 PHE A C 1
ATOM 2552 O O . PHE A 1 321 ? -17.794 -10.809 32.643 1.00 88.38 321 PHE A O 1
ATOM 2559 N N . LYS A 1 322 ? -17.865 -10.005 30.546 1.00 87.25 322 LYS A N 1
ATOM 2560 C CA . LYS A 1 322 ? -17.999 -11.305 29.853 1.00 87.25 322 LYS A CA 1
ATOM 2561 C C . LYS A 1 322 ? -19.270 -12.089 30.219 1.00 87.25 322 LYS A C 1
ATOM 2563 O O . LYS A 1 322 ? -19.326 -13.295 30.003 1.00 87.25 322 LYS A O 1
ATOM 2568 N N . GLU A 1 323 ? -20.300 -11.397 30.702 1.00 86.88 323 GLU A N 1
ATOM 2569 C CA . GLU A 1 323 ? -21.612 -11.949 31.060 1.00 86.88 323 GLU A CA 1
ATOM 2570 C C . GLU A 1 323 ? -22.745 -11.206 30.336 1.00 86.88 323 GLU A C 1
ATOM 2572 O O . GLU A 1 323 ? -22.557 -10.101 29.815 1.00 86.88 323 GLU A O 1
ATOM 2577 N N . GLU A 1 324 ? -23.939 -11.802 30.298 1.00 84.69 324 GLU A N 1
ATOM 2578 C CA . GLU A 1 324 ? -25.132 -11.104 29.816 1.00 84.69 324 GLU A CA 1
ATOM 2579 C C . GLU A 1 324 ? -25.580 -10.021 30.806 1.00 84.69 324 GLU A C 1
ATOM 2581 O O . GLU A 1 324 ? -25.502 -10.173 32.027 1.00 84.69 324 GLU A O 1
ATOM 2586 N N . CYS A 1 325 ? -26.044 -8.894 30.262 1.00 84.06 325 CYS A N 1
ATOM 2587 C CA . CYS A 1 325 ? -26.538 -7.790 31.073 1.00 84.06 325 CYS A CA 1
ATOM 2588 C C . CYS A 1 325 ? -27.850 -8.195 31.752 1.00 84.06 325 CYS A C 1
ATOM 2590 O O . CYS A 1 325 ? -28.839 -8.465 31.074 1.00 84.06 325 CYS A O 1
ATOM 2592 N N . HIS A 1 326 ? -27.862 -8.181 33.081 1.00 85.06 326 HIS A N 1
ATOM 2593 C CA . HIS A 1 326 ? -29.038 -8.475 33.901 1.00 85.06 326 HIS A CA 1
ATOM 2594 C C . HIS A 1 326 ? -29.726 -7.205 34.429 1.00 85.06 326 HIS A C 1
ATOM 2596 O O . HIS A 1 326 ? -30.620 -7.296 35.260 1.00 85.06 326 HIS A O 1
ATOM 2602 N N . TYR A 1 327 ? -29.329 -6.023 33.951 1.00 84.25 327 TYR A N 1
ATOM 2603 C CA . TYR A 1 327 ? -29.944 -4.754 34.335 1.00 84.25 327 TYR A CA 1
ATOM 2604 C C . TYR A 1 327 ? -31.043 -4.328 33.361 1.00 84.25 327 TYR A C 1
ATOM 2606 O O . TYR A 1 327 ? -30.860 -4.379 32.140 1.00 84.25 327 TYR A O 1
ATOM 2614 N N . GLU A 1 328 ? -32.153 -3.829 33.905 1.00 83.25 328 GLU A N 1
ATOM 2615 C CA . GLU A 1 328 ? -33.234 -3.198 33.149 1.00 83.25 328 GLU A CA 1
ATOM 2616 C C . GLU A 1 328 ? -33.304 -1.698 33.471 1.00 83.25 328 GLU A C 1
ATOM 2618 O O . GLU A 1 328 ? -33.274 -1.282 34.630 1.00 83.25 328 GLU A O 1
ATOM 2623 N N . ILE A 1 329 ? -33.336 -0.861 32.430 1.00 84.00 329 ILE A N 1
ATOM 2624 C CA . ILE A 1 329 ? -33.250 0.596 32.592 1.00 84.00 329 ILE A CA 1
ATOM 2625 C C . ILE A 1 329 ? -34.613 1.135 33.019 1.00 84.00 329 ILE A C 1
ATOM 2627 O O . ILE A 1 329 ? -35.579 1.082 32.253 1.00 84.00 329 ILE A O 1
ATOM 2631 N N . GLN A 1 330 ? -34.672 1.728 34.210 1.00 81.56 330 GLN A N 1
ATOM 2632 C CA . GLN A 1 330 ? -35.833 2.499 34.641 1.00 81.56 330 GLN A CA 1
ATOM 2633 C C . GLN A 1 330 ? -35.898 3.802 33.838 1.00 81.56 330 GLN A C 1
ATOM 2635 O O . GLN A 1 330 ? -35.050 4.684 33.981 1.00 81.56 330 GLN A O 1
ATOM 2640 N N . LYS A 1 331 ? -36.909 3.924 32.971 1.00 69.94 331 LYS A N 1
ATOM 2641 C CA . LYS A 1 331 ? -37.216 5.195 32.306 1.00 69.94 331 LYS A CA 1
ATOM 2642 C C . LYS A 1 331 ? -37.766 6.160 33.353 1.00 69.94 331 LYS A C 1
ATOM 2644 O O . LYS A 1 331 ? -38.684 5.798 34.086 1.00 69.94 331 LYS A O 1
ATOM 2649 N N . ALA A 1 332 ? -37.210 7.369 33.418 1.00 61.91 332 ALA A N 1
ATOM 2650 C CA . ALA A 1 332 ? -37.765 8.429 34.253 1.00 61.91 332 ALA A CA 1
ATOM 2651 C C . ALA A 1 332 ? -39.251 8.650 33.894 1.00 61.91 332 ALA A C 1
ATOM 2653 O O . ALA A 1 332 ? -39.599 8.543 32.710 1.00 61.91 332 ALA A O 1
ATOM 2654 N N . PRO A 1 333 ? -40.132 8.919 34.875 1.00 50.50 333 PRO A N 1
ATOM 2655 C CA . PRO A 1 333 ? -41.528 9.198 34.584 1.00 50.50 333 PRO A CA 1
ATOM 2656 C C . PRO A 1 333 ? -41.619 10.407 33.651 1.00 50.50 333 PRO A C 1
ATOM 2658 O O . PRO A 1 333 ? -41.027 11.451 33.911 1.00 50.50 333 PRO A O 1
ATOM 2661 N N . ILE A 1 334 ? -42.342 10.243 32.542 1.00 53.38 334 ILE A N 1
ATOM 2662 C CA . ILE A 1 334 ? -42.720 11.355 31.672 1.00 53.38 334 ILE A CA 1
ATOM 2663 C C . ILE A 1 334 ? -43.660 12.215 32.514 1.00 53.38 334 ILE A C 1
ATOM 2665 O O . ILE A 1 334 ? -44.761 11.764 32.833 1.00 53.38 334 ILE A O 1
ATOM 2669 N N . GLU A 1 335 ? -43.228 13.409 32.917 1.00 47.22 335 GLU A N 1
ATOM 2670 C CA . GLU A 1 335 ? -44.119 14.383 33.542 1.00 47.22 335 GLU A CA 1
ATOM 2671 C C . GLU A 1 335 ? -45.262 14.663 32.562 1.00 47.22 335 GLU A C 1
ATOM 2673 O O . GLU A 1 335 ? -45.089 15.286 31.512 1.00 47.22 335 GLU A O 1
ATOM 2678 N N . ALA A 1 336 ? -46.439 14.114 32.866 1.00 43.62 336 ALA A N 1
ATOM 2679 C CA . ALA A 1 336 ? -47.661 14.436 32.164 1.00 43.62 336 ALA A CA 1
ATOM 2680 C C . ALA A 1 336 ? -47.928 15.917 32.422 1.00 43.62 336 ALA A C 1
ATOM 2682 O O . ALA A 1 336 ? -48.268 16.309 33.535 1.00 43.62 336 ALA A O 1
ATOM 2683 N N . ASN A 1 337 ? -47.730 16.737 31.394 1.00 42.56 337 ASN A N 1
ATOM 2684 C CA . ASN A 1 337 ? -48.033 18.157 31.423 1.00 42.56 337 ASN A CA 1
ATOM 2685 C C . ASN A 1 337 ? -49.561 18.341 31.506 1.00 42.56 337 ASN A C 1
ATOM 2687 O O . ASN A 1 337 ? -50.245 18.550 30.504 1.00 42.56 337 ASN A O 1
ATOM 2691 N N . THR A 1 338 ? -50.119 18.173 32.702 1.00 47.81 338 THR A N 1
ATOM 2692 C CA . THR A 1 338 ? -51.452 18.645 33.065 1.00 47.81 338 THR A CA 1
ATOM 2693 C C . THR A 1 338 ? -51.333 20.073 33.561 1.00 47.81 338 THR A C 1
ATOM 2695 O O . THR A 1 338 ? -51.348 20.307 34.762 1.00 47.81 338 THR A O 1
ATOM 2698 N N . ASP A 1 339 ? -51.294 21.022 32.631 1.00 42.69 339 ASP A N 1
ATOM 2699 C CA . ASP A 1 339 ? -51.761 22.377 32.906 1.00 42.69 339 ASP A CA 1
ATOM 2700 C C . ASP A 1 339 ? -52.907 22.724 31.953 1.00 42.69 339 ASP A C 1
ATOM 2702 O O . ASP A 1 339 ? -52.775 23.352 30.904 1.00 42.69 339 ASP A O 1
ATOM 2706 N N . LYS A 1 340 ? -54.094 22.270 32.368 1.00 46.88 340 LYS A N 1
ATOM 2707 C CA . LYS A 1 340 ? -55.352 22.949 32.074 1.00 46.88 340 LYS A CA 1
ATOM 2708 C C . LYS A 1 340 ? -55.436 24.194 32.966 1.00 46.88 340 LYS A C 1
ATOM 2710 O O . LYS A 1 340 ? -55.831 24.089 34.122 1.00 46.88 340 LYS A O 1
ATOM 2715 N N . LYS A 1 341 ? -55.177 25.367 32.394 1.00 42.69 341 LYS A N 1
ATOM 2716 C CA . LYS A 1 341 ? -55.823 26.648 32.746 1.00 42.69 341 LYS A CA 1
ATOM 2717 C C . LYS A 1 341 ? -56.089 27.348 31.408 1.00 42.69 341 LYS A C 1
ATOM 2719 O O . LYS A 1 341 ? -55.143 27.665 30.708 1.00 42.69 341 LYS A O 1
ATOM 2724 N N . ALA A 1 342 ? -57.289 27.352 30.827 1.00 42.00 342 ALA A N 1
ATOM 2725 C CA . ALA A 1 342 ? -58.562 27.911 31.284 1.00 42.00 342 ALA A CA 1
ATOM 2726 C C . ALA A 1 342 ? -58.484 29.424 31.581 1.00 42.00 342 ALA A C 1
ATOM 2728 O O . ALA A 1 342 ? -57.811 29.807 32.532 1.00 42.00 342 ALA A O 1
ATOM 2729 N N . VAL A 1 343 ? -59.304 30.191 30.831 1.00 41.28 343 VAL A N 1
ATOM 2730 C CA . VAL A 1 343 ? -59.811 31.561 31.112 1.00 41.28 343 VAL A CA 1
ATOM 2731 C C . VAL A 1 343 ? -58.793 32.687 30.803 1.00 41.28 343 VAL A C 1
ATOM 2733 O O . VAL A 1 343 ? -57.674 32.624 31.280 1.00 41.28 343 VAL A O 1
ATOM 2736 N N . SER A 1 344 ? -59.048 33.767 30.053 1.00 39.44 344 SER A N 1
ATOM 2737 C CA . SER A 1 344 ? -60.185 34.294 29.277 1.00 39.44 344 SER A CA 1
ATOM 2738 C C . SER A 1 344 ? -59.757 35.606 28.587 1.00 39.44 344 SER A C 1
ATOM 2740 O O . SER A 1 344 ? -58.994 36.347 29.202 1.00 39.44 344 SER A O 1
ATOM 2742 N N . PHE A 1 345 ? -60.393 35.901 27.445 1.00 41.56 345 PHE A N 1
ATOM 2743 C CA . PHE A 1 345 ? -60.454 37.167 26.686 1.00 41.56 345 PHE A CA 1
ATOM 2744 C C . PHE A 1 345 ? -59.186 37.687 26.004 1.00 41.56 345 PHE A C 1
ATOM 2746 O O . PHE A 1 345 ? -58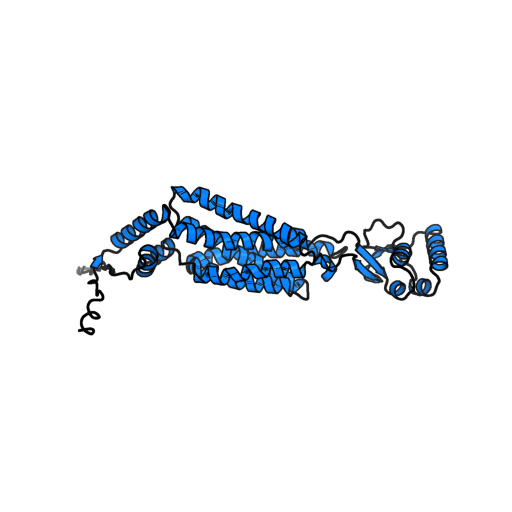.219 38.067 26.694 1.00 41.56 345 PHE A O 1
#

Organism: Bactrocera latifrons (NCBI:txid174628)

Radius of gyration: 32.53 Å; chains: 1; bounding box: 95×75×82 Å

pLDDT: mean 87.13, std 14.06, range [29.31, 97.94]

Sequence (345 aa):
MTAKLKSECNEKAKESISEEKLKDLLTEQLERVGTGGAFVWSLFFLCVTPNILNGFHVSSYTLLGHLPEDQWCAVGNLKSTNWTVEQQRNIAQSNLNTDGCTIWQYDYPKLAAMTYEEALHYTTQQTANGKPAEIPCKMEGEYAYTDAETTFVADWDLVCENAIQRTTAQVAISLGKFFGSFSFGIFADRFGRKTAFTVGAILYIVASLLCTFSPWYQLFLVGRFGLGAASSALFYPAFAMIVENVCLRHRSWMSIAFSGSYPIGLIMLAAIAYLVPQWRYVQLALTMPALLLFFNCYLMNESPRWLITKKRYAQVYRILFKEECHYEIQKAPIEANTDKKAVSF

Foldseek 3Di:
DPPVVVPPPDPPAQAADALVVLLVVLVVLLQVPQADDDLLVVLLVLLLLLLLLLLQQLCLLVQQLDDFQQKAWAFPLQVPAPDDPVLSCCLFPPPHPPSHFKTFDDPSVVLSVDDSVVSVVVSVVPVVVPGGDIDTSVVGTDMDHPCLQQHVCSLAVCDDVNVVVSCLLNVLLVLLLVVLLVVLVVVCLVPFLLVLLLVLLVLLLVLLVQLLPPNHDVSVSVSSSSNSSSSSSSNPSSLVLSCLRHHPVCNVVSSVVSVVSSVVSVVVSVVLCVVPSGSSVSSVVSSVSSVCSVVSSVPDDTRLVSCSVVVVSQSSCCSSVVDGNSYDHDDDDDPPPPDDDDDDD

InterPro domains:
  IPR005828 Major facilitator, sugar transporter-like [PF00083] (134-322)
  IPR020846 Major facilitator superfamily domain [PS50850] (110-345)
  IPR036259 MFS transporter superfamily [G3DSA:1.20.1250.20] (139-342)
  IPR036259 MFS transporter superfamily [SSF103473] (164-322)